Protein AF-X1HLI1-F1 (afdb_monomer_lite)

pLDDT: mean 72.27, std 18.42, range [35.25, 90.25]

Radius of gyration: 24.03 Å; chains: 1; bounding box: 73×47×56 Å

Sequence (189 aa):
PQAGKERAPAEPREEKTPDDITEDDVPDMNAVVRVCFHFWEMQPVEICGEFGYKTMRELNDSRTSPWEAWLTIKQLKQPPAPEEEPEPVELEQAEQEPEELWPEDQPESEPEPEPEPETEGFIDMDWLEKQLKVLQAKKLKAWSESNLLSYIKTTYKVEAKTVLEAVGKLDKGAANHFRKRVEETLQMI

Structure (mmCIF, N/CA/C/O backbone):
data_AF-X1HLI1-F1
#
_entry.id   AF-X1HLI1-F1
#
loop_
_atom_site.group_PDB
_atom_site.id
_atom_site.type_symbol
_atom_site.label_atom_id
_atom_site.label_alt_id
_atom_site.label_comp_id
_atom_site.label_asym_id
_atom_site.label_entity_id
_atom_site.label_seq_id
_atom_site.pdbx_PDB_ins_code
_atom_site.Cartn_x
_atom_site.Cartn_y
_atom_site.Cartn_z
_atom_site.occupancy
_atom_site.B_iso_or_equiv
_atom_site.auth_seq_id
_atom_site.auth_comp_id
_atom_site.auth_asym_id
_atom_site.auth_atom_id
_atom_site.pdbx_PDB_model_num
ATOM 1 N N . PRO A 1 1 ? 51.788 4.651 15.926 1.00 36.88 1 PRO A N 1
ATOM 2 C CA . PRO A 1 1 ? 51.494 4.198 14.547 1.00 36.88 1 PRO A CA 1
ATOM 3 C C . PRO A 1 1 ? 50.815 2.819 14.576 1.00 36.88 1 PRO A C 1
ATOM 5 O O . PRO A 1 1 ? 51.488 1.798 14.668 1.00 36.88 1 PRO A O 1
ATOM 8 N N . GLN A 1 2 ? 49.481 2.800 14.632 1.00 38.47 2 GLN A N 1
ATOM 9 C CA . GLN A 1 2 ? 48.714 1.554 14.600 1.00 38.47 2 GLN A CA 1
ATOM 10 C C . GLN A 1 2 ? 48.590 1.073 13.156 1.00 38.47 2 GLN A C 1
ATOM 12 O O . GLN A 1 2 ? 48.207 1.833 12.270 1.00 38.47 2 GLN A O 1
ATOM 17 N N . ALA A 1 3 ? 48.982 -0.184 12.960 1.00 40.53 3 ALA A N 1
ATOM 18 C CA . ALA A 1 3 ? 48.957 -0.905 11.704 1.00 40.53 3 ALA A CA 1
ATOM 19 C C . ALA A 1 3 ? 47.557 -0.869 11.078 1.00 40.53 3 ALA A C 1
ATOM 21 O O . ALA A 1 3 ? 46.566 -1.224 11.722 1.00 40.53 3 ALA A O 1
ATOM 22 N N . GLY A 1 4 ? 47.507 -0.432 9.820 1.00 41.31 4 GLY A N 1
ATOM 23 C CA . GLY A 1 4 ? 46.328 -0.522 8.977 1.00 41.31 4 GLY A CA 1
ATOM 24 C C . GLY A 1 4 ? 45.903 -1.978 8.857 1.00 41.31 4 GLY A C 1
ATOM 25 O O . GLY A 1 4 ? 46.635 -2.807 8.323 1.00 41.31 4 GLY A O 1
ATOM 26 N N . LYS A 1 5 ? 44.715 -2.287 9.380 1.00 42.50 5 LYS A N 1
ATOM 27 C CA . LYS A 1 5 ? 43.975 -3.483 8.993 1.00 42.50 5 LYS A CA 1
ATOM 28 C C . LYS A 1 5 ? 43.522 -3.273 7.554 1.00 42.50 5 LYS A C 1
ATOM 30 O O . LYS A 1 5 ? 42.480 -2.672 7.307 1.00 42.50 5 LYS A O 1
ATOM 35 N N . GLU A 1 6 ? 44.356 -3.736 6.637 1.00 41.81 6 GLU A N 1
ATOM 36 C CA . GLU A 1 6 ? 43.985 -4.064 5.269 1.00 41.81 6 GLU A CA 1
ATOM 37 C C . GLU A 1 6 ? 42.774 -5.008 5.353 1.00 41.81 6 GLU A C 1
ATOM 39 O O . GLU A 1 6 ? 42.869 -6.140 5.833 1.00 41.81 6 GLU A O 1
ATOM 44 N N . ARG A 1 7 ? 41.584 -4.480 5.047 1.00 38.53 7 ARG A N 1
ATOM 45 C CA . ARG A 1 7 ? 40.380 -5.295 4.891 1.00 38.53 7 ARG A CA 1
ATOM 46 C C . ARG A 1 7 ? 40.590 -6.105 3.620 1.00 38.53 7 ARG A C 1
ATOM 48 O O . ARG A 1 7 ? 40.725 -5.518 2.551 1.00 38.53 7 ARG A O 1
ATOM 55 N N . ALA A 1 8 ? 40.626 -7.427 3.762 1.00 40.62 8 ALA A N 1
ATOM 56 C CA . ALA A 1 8 ? 40.533 -8.336 2.632 1.00 40.62 8 ALA A CA 1
ATOM 57 C C . ALA A 1 8 ? 39.335 -7.933 1.744 1.00 40.62 8 ALA A C 1
ATOM 59 O O . ALA A 1 8 ? 38.311 -7.496 2.291 1.00 40.62 8 ALA A O 1
ATOM 60 N N . PRO A 1 9 ? 39.453 -8.035 0.409 1.00 41.12 9 PRO A N 1
ATOM 61 C CA . PRO A 1 9 ? 38.316 -7.846 -0.480 1.00 41.12 9 PRO A CA 1
ATOM 62 C C . PRO A 1 9 ? 37.215 -8.813 -0.044 1.00 41.12 9 PRO A C 1
ATOM 64 O O . PRO A 1 9 ? 37.478 -9.997 0.162 1.00 41.12 9 PRO A O 1
ATOM 67 N N . ALA A 1 10 ? 36.015 -8.280 0.186 1.00 47.28 10 ALA A N 1
ATOM 68 C CA . ALA A 1 10 ? 34.851 -9.099 0.476 1.00 47.28 10 ALA A CA 1
ATOM 69 C C . ALA A 1 10 ? 34.715 -10.124 -0.657 1.00 47.28 10 ALA A C 1
ATOM 71 O O . ALA A 1 10 ? 34.680 -9.737 -1.825 1.00 47.28 10 ALA A O 1
ATOM 72 N N . GLU A 1 11 ? 34.713 -11.412 -0.307 1.00 45.56 11 GLU A N 1
ATOM 73 C CA . GLU A 1 11 ? 34.354 -12.491 -1.228 1.00 45.56 11 GLU A CA 1
ATOM 74 C C . GLU A 1 11 ? 33.048 -12.118 -1.949 1.00 45.56 11 GLU A C 1
ATOM 76 O O . GLU A 1 11 ? 32.227 -11.413 -1.346 1.00 45.56 11 GLU A O 1
ATOM 81 N N . PRO A 1 12 ? 32.849 -12.536 -3.217 1.00 41.28 12 PRO A N 1
ATOM 82 C CA . PRO A 1 12 ? 31.588 -12.333 -3.912 1.00 41.28 12 PRO A CA 1
ATOM 83 C C . PRO A 1 12 ? 30.536 -13.088 -3.111 1.00 41.28 12 PRO A C 1
ATOM 85 O O . PRO A 1 12 ? 30.412 -14.307 -3.188 1.00 41.28 12 PRO A O 1
ATOM 88 N N . ARG A 1 13 ? 29.873 -12.358 -2.218 1.00 48.91 13 ARG A N 1
ATOM 89 C CA . ARG A 1 13 ? 28.787 -12.867 -1.409 1.00 48.91 13 ARG A CA 1
ATOM 90 C C . ARG A 1 13 ? 27.748 -13.240 -2.445 1.00 48.91 13 ARG A C 1
ATOM 92 O O . ARG A 1 13 ? 27.272 -12.331 -3.120 1.00 48.91 13 ARG A O 1
ATOM 99 N N . GLU A 1 14 ? 27.508 -14.540 -2.624 1.00 51.91 14 GLU A N 1
ATOM 100 C CA . GLU A 1 14 ? 26.389 -15.033 -3.424 1.00 51.91 14 GLU A CA 1
ATOM 101 C C . GLU A 1 14 ? 25.221 -14.101 -3.130 1.00 51.91 14 GLU A C 1
ATOM 103 O O . GLU A 1 14 ? 24.887 -13.892 -1.954 1.00 51.91 14 GLU A O 1
ATOM 108 N N . GLU A 1 15 ? 24.728 -13.424 -4.165 1.00 57.38 15 GLU A N 1
ATOM 109 C CA . GLU A 1 15 ? 23.566 -12.556 -4.071 1.00 57.38 15 GLU A CA 1
ATOM 110 C C . GLU A 1 15 ? 22.395 -13.473 -3.718 1.00 57.38 15 GLU A C 1
ATOM 112 O O . GLU A 1 15 ? 21.666 -13.922 -4.595 1.00 57.38 15 GLU A O 1
ATOM 117 N N . LYS A 1 16 ? 22.279 -13.839 -2.428 1.00 65.56 16 LYS A N 1
ATOM 118 C CA . LYS A 1 16 ? 21.141 -14.583 -1.892 1.00 65.56 16 LYS A CA 1
ATOM 119 C C . LYS A 1 16 ? 19.953 -13.774 -2.333 1.00 65.56 16 LYS A C 1
ATOM 121 O O . LYS A 1 16 ? 19.905 -12.602 -1.991 1.00 65.56 16 LYS A O 1
ATOM 126 N N . THR A 1 17 ? 19.052 -14.358 -3.097 1.00 78.31 17 THR A N 1
ATOM 127 C CA . THR A 1 17 ? 17.805 -13.708 -3.473 1.00 78.31 17 THR A CA 1
ATOM 128 C C . THR A 1 17 ? 16.839 -13.773 -2.283 1.00 78.31 17 THR A C 1
ATOM 130 O O . THR A 1 17 ? 17.055 -14.555 -1.348 1.00 78.31 17 THR A O 1
ATOM 133 N N . PRO A 1 18 ? 15.748 -12.986 -2.268 1.00 80.69 18 PRO A N 1
ATOM 134 C CA . PRO A 1 18 ? 14.698 -13.156 -1.262 1.00 80.69 18 PRO A CA 1
ATOM 135 C C . PRO A 1 18 ? 14.097 -14.577 -1.264 1.00 80.69 18 PRO A C 1
ATOM 137 O O . PRO A 1 18 ? 13.484 -15.009 -0.287 1.00 80.69 18 PRO A O 1
ATOM 140 N N . ASP A 1 19 ? 14.255 -15.325 -2.356 1.00 82.38 19 ASP A N 1
ATOM 141 C CA . ASP A 1 19 ? 13.831 -16.716 -2.474 1.00 82.38 19 ASP A CA 1
ATOM 142 C C . ASP A 1 19 ? 14.758 -17.710 -1.756 1.00 82.38 19 ASP A C 1
ATOM 144 O O . ASP A 1 19 ? 14.277 -18.741 -1.293 1.00 82.38 19 ASP A O 1
ATOM 148 N N . ASP A 1 20 ? 16.028 -17.356 -1.539 1.00 84.88 20 ASP A N 1
ATOM 149 C CA . ASP A 1 20 ? 17.024 -18.187 -0.840 1.00 84.88 20 ASP A CA 1
ATOM 150 C C . ASP A 1 20 ? 16.971 -18.073 0.694 1.00 84.88 20 ASP A C 1
ATOM 152 O O . ASP A 1 20 ? 17.757 -18.704 1.408 1.00 84.88 20 ASP A O 1
ATOM 156 N N . ILE A 1 21 ? 16.092 -17.224 1.229 1.00 87.88 21 ILE A N 1
ATOM 157 C CA . ILE A 1 21 ? 15.924 -17.051 2.674 1.00 87.88 21 ILE A CA 1
ATOM 158 C C . ILE A 1 21 ? 15.041 -18.166 3.214 1.00 87.88 21 ILE A C 1
ATOM 160 O O . ILE A 1 21 ? 13.919 -18.361 2.751 1.00 87.88 21 ILE A O 1
ATOM 164 N N . THR A 1 22 ? 15.537 -18.864 4.232 1.00 88.38 22 THR A N 1
ATOM 165 C CA . THR A 1 22 ? 14.833 -19.960 4.907 1.00 88.38 22 THR A CA 1
ATOM 166 C C . THR A 1 22 ? 14.414 -19.571 6.326 1.00 88.38 22 THR A C 1
ATOM 168 O O . THR A 1 22 ? 14.838 -18.540 6.847 1.00 88.38 22 THR A O 1
ATOM 171 N N . GLU A 1 23 ? 13.589 -20.396 6.980 1.00 88.00 23 GLU A N 1
ATOM 172 C CA . GLU A 1 23 ? 13.144 -20.154 8.364 1.00 88.00 23 GLU A CA 1
ATOM 173 C C . GLU A 1 23 ? 14.324 -20.010 9.345 1.00 88.00 23 GLU A C 1
ATOM 175 O O . GLU A 1 23 ? 14.264 -19.199 10.268 1.00 88.00 23 GLU A O 1
ATOM 180 N N . ASP A 1 24 ? 15.431 -20.720 9.099 1.00 89.00 24 ASP A N 1
ATOM 181 C CA . ASP A 1 24 ? 16.644 -20.658 9.927 1.00 89.00 24 ASP A CA 1
ATOM 182 C C . ASP A 1 24 ? 17.383 -19.311 9.805 1.00 89.00 24 ASP A C 1
ATOM 184 O O . ASP A 1 24 ? 17.966 -18.826 10.774 1.00 89.00 24 ASP A O 1
ATOM 188 N N . ASP A 1 25 ? 17.296 -18.648 8.644 1.00 85.88 25 ASP A N 1
ATOM 189 C CA . ASP A 1 25 ? 17.856 -17.306 8.430 1.00 85.88 25 ASP A CA 1
ATOM 190 C C . ASP A 1 25 ? 17.065 -16.215 9.181 1.00 85.88 25 ASP A C 1
ATOM 192 O O . ASP A 1 25 ? 17.565 -15.099 9.374 1.00 85.88 25 ASP A O 1
ATOM 196 N N . VAL A 1 26 ? 15.835 -16.522 9.615 1.00 89.25 26 VAL A N 1
ATOM 197 C CA . VAL A 1 26 ? 14.898 -15.582 10.245 1.00 89.25 26 VAL A CA 1
ATOM 198 C C . VAL A 1 26 ? 14.472 -16.062 11.647 1.00 89.25 26 VAL A C 1
ATOM 200 O O . VAL A 1 26 ? 13.286 -16.264 11.911 1.00 89.25 26 VAL A O 1
ATOM 203 N N . PRO A 1 27 ? 15.411 -16.209 12.602 1.00 88.69 27 PRO A N 1
ATOM 204 C CA . PRO A 1 27 ? 15.108 -16.751 13.930 1.00 88.69 27 PRO A CA 1
ATOM 205 C C . PRO A 1 27 ? 14.308 -15.789 14.824 1.00 88.69 27 PRO A C 1
ATOM 207 O O . PRO A 1 27 ? 13.678 -16.212 15.794 1.00 88.69 27 PRO A O 1
ATOM 210 N N . ASP A 1 28 ? 14.350 -14.483 14.545 1.00 89.56 28 ASP A N 1
ATOM 211 C CA . ASP A 1 28 ? 13.691 -13.450 15.342 1.00 89.56 28 ASP A CA 1
ATOM 212 C C . ASP A 1 28 ? 13.311 -12.219 14.504 1.00 89.56 28 ASP A C 1
ATOM 214 O O . ASP A 1 28 ? 13.773 -12.030 13.379 1.00 89.56 28 ASP A O 1
ATOM 218 N N . MET A 1 29 ? 12.471 -11.341 15.054 1.00 86.38 29 MET A N 1
ATOM 219 C CA . MET A 1 29 ? 11.967 -10.177 14.318 1.00 86.38 29 MET A CA 1
ATOM 220 C C . MET A 1 29 ? 13.073 -9.176 13.935 1.00 86.38 29 MET A C 1
ATOM 222 O O . MET A 1 29 ? 12.927 -8.440 12.963 1.00 86.38 29 MET A O 1
ATOM 226 N N . ASN A 1 30 ? 14.215 -9.143 14.636 1.00 89.06 30 ASN A N 1
ATOM 227 C CA . ASN A 1 30 ? 15.349 -8.328 14.188 1.00 89.06 30 ASN A CA 1
ATOM 228 C C . ASN A 1 30 ? 16.030 -8.938 12.960 1.00 89.06 30 ASN A C 1
ATOM 230 O O . ASN A 1 30 ? 16.583 -8.190 12.152 1.00 89.06 30 ASN A O 1
ATOM 234 N N . ALA A 1 31 ? 16.004 -10.266 12.811 1.00 89.88 31 ALA A N 1
ATOM 235 C CA . ALA A 1 31 ? 16.474 -10.925 11.601 1.00 89.88 31 ALA A CA 1
ATOM 236 C C . ALA A 1 31 ? 15.593 -10.535 10.409 1.00 89.88 31 ALA A C 1
ATOM 238 O O . ALA A 1 31 ? 16.138 -10.104 9.398 1.00 89.88 31 ALA A O 1
ATOM 239 N N . VAL A 1 32 ? 14.261 -10.517 10.573 1.00 89.00 32 VAL A N 1
ATOM 240 C CA . VAL A 1 32 ? 13.322 -10.002 9.552 1.00 89.00 32 VAL A CA 1
ATOM 241 C C . VAL A 1 32 ? 13.731 -8.604 9.104 1.00 89.00 32 VAL A C 1
ATOM 243 O O . VAL A 1 32 ? 13.912 -8.368 7.915 1.00 89.00 32 VAL A O 1
ATOM 246 N N . VAL A 1 33 ? 13.954 -7.686 10.049 1.00 88.69 33 VAL A N 1
ATOM 247 C CA . VAL A 1 33 ? 14.358 -6.308 9.734 1.00 88.69 33 VAL A CA 1
ATOM 248 C C . VAL A 1 33 ? 15.671 -6.259 8.955 1.00 88.69 33 VAL A C 1
ATOM 250 O O . VAL A 1 33 ? 15.772 -5.516 7.984 1.00 88.69 33 VAL A O 1
ATOM 253 N N . ARG A 1 34 ? 16.679 -7.045 9.349 1.00 86.81 34 ARG A N 1
ATOM 254 C CA . ARG A 1 34 ? 17.978 -7.071 8.656 1.00 86.81 34 ARG A CA 1
ATOM 255 C C . ARG A 1 34 ? 17.862 -7.610 7.239 1.00 86.81 34 ARG A C 1
ATOM 257 O O . ARG A 1 34 ? 18.476 -7.048 6.340 1.00 86.81 34 ARG A O 1
ATOM 264 N N . VAL A 1 35 ? 17.100 -8.683 7.059 1.00 88.62 35 VAL A N 1
ATOM 265 C CA . VAL A 1 35 ? 16.893 -9.314 5.757 1.00 88.62 35 VAL A CA 1
ATOM 266 C C . VAL A 1 35 ? 16.079 -8.377 4.855 1.00 88.62 35 VAL A C 1
ATOM 268 O O . VAL A 1 35 ? 16.496 -8.091 3.739 1.00 88.62 35 VAL A O 1
ATOM 271 N N . CYS A 1 36 ? 15.004 -7.772 5.362 1.00 88.25 36 CYS A N 1
ATOM 272 C CA . CYS A 1 36 ? 14.204 -6.797 4.612 1.00 88.25 36 CYS A CA 1
ATOM 273 C C . CYS A 1 36 ? 14.991 -5.531 4.249 1.00 88.25 36 CYS A C 1
ATOM 275 O O . CYS A 1 36 ? 14.842 -5.012 3.146 1.00 88.25 36 CYS A O 1
ATOM 277 N N . PHE A 1 37 ? 15.851 -5.042 5.147 1.00 87.19 37 PHE A N 1
ATOM 278 C CA . PHE A 1 37 ? 16.758 -3.936 4.842 1.00 87.19 37 PHE A CA 1
ATOM 279 C C . PHE A 1 37 ? 17.789 -4.332 3.780 1.00 87.19 37 PHE A C 1
ATOM 281 O O . PHE A 1 37 ? 18.132 -3.527 2.926 1.00 87.19 37 PHE A O 1
ATOM 288 N N . HIS A 1 38 ? 18.280 -5.572 3.809 1.00 85.38 38 HIS A N 1
ATOM 289 C CA . HIS A 1 38 ? 19.247 -6.040 2.823 1.00 85.38 38 HIS A CA 1
ATOM 290 C C . HIS A 1 38 ? 18.662 -6.104 1.407 1.00 85.38 38 HIS A C 1
ATOM 292 O O . HIS A 1 38 ? 19.361 -5.751 0.465 1.00 85.38 38 HIS A O 1
ATOM 298 N N . PHE A 1 39 ? 17.400 -6.520 1.275 1.00 84.81 39 PHE A N 1
ATOM 299 C CA . PHE A 1 39 ? 16.747 -6.708 -0.023 1.00 84.81 39 PHE A CA 1
ATOM 300 C C . PHE A 1 39 ? 16.020 -5.487 -0.563 1.00 84.81 39 PHE A C 1
ATOM 302 O O . PHE A 1 39 ? 16.039 -5.236 -1.763 1.00 84.81 39 PHE A O 1
ATOM 309 N N . TRP A 1 40 ? 15.350 -4.750 0.315 1.00 85.56 40 TRP A N 1
ATOM 310 C CA . TRP A 1 40 ? 14.433 -3.682 -0.077 1.00 85.56 40 TRP A CA 1
ATOM 311 C C . TRP A 1 40 ? 14.737 -2.362 0.633 1.00 85.56 40 TRP A C 1
ATOM 313 O O . TRP A 1 40 ? 13.917 -1.450 0.584 1.00 85.56 40 TRP A O 1
ATOM 323 N N . GLU A 1 41 ? 15.871 -2.272 1.342 1.00 86.06 41 GLU A N 1
ATOM 324 C CA . GLU A 1 41 ? 16.308 -1.095 2.114 1.00 86.06 41 GLU A CA 1
ATOM 325 C C . GLU A 1 41 ? 15.269 -0.580 3.129 1.00 86.06 41 GLU A C 1
ATOM 327 O O . GLU A 1 41 ? 15.355 0.544 3.631 1.00 86.06 41 GLU A O 1
ATOM 332 N N . MET A 1 42 ? 14.313 -1.441 3.500 1.00 85.81 42 MET A N 1
ATOM 333 C CA . MET A 1 42 ? 13.197 -1.087 4.369 1.00 85.81 42 MET A CA 1
ATOM 334 C C . MET A 1 42 ? 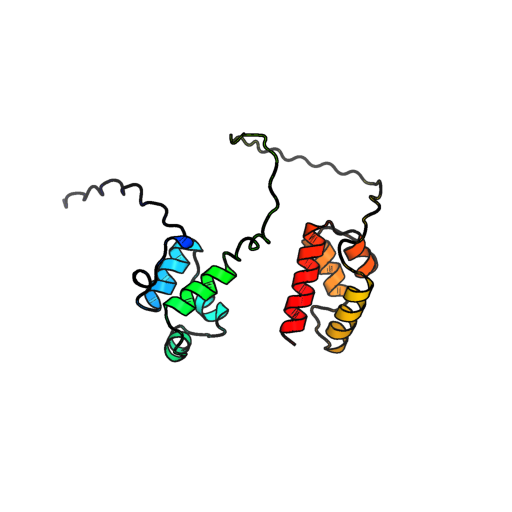13.661 -0.740 5.779 1.00 85.81 42 MET A C 1
ATOM 336 O O . MET A 1 42 ? 14.368 -1.503 6.445 1.00 85.81 42 MET A O 1
ATOM 340 N N . GLN A 1 43 ? 13.181 0.394 6.277 1.00 86.25 43 GLN A N 1
ATOM 341 C CA . GLN A 1 43 ? 13.362 0.786 7.663 1.00 86.25 43 GLN A CA 1
ATOM 342 C C . GLN A 1 43 ? 12.410 -0.002 8.583 1.00 86.25 43 GLN A C 1
ATOM 344 O O . GLN A 1 43 ? 11.298 -0.358 8.187 1.00 86.25 43 GLN A O 1
ATOM 349 N N . PRO A 1 44 ? 12.770 -0.210 9.865 1.00 84.31 44 PRO A N 1
ATOM 350 C CA . PRO A 1 44 ? 11.922 -0.928 10.823 1.00 84.31 44 PRO A CA 1
ATOM 351 C C . PRO A 1 44 ? 10.509 -0.341 10.955 1.00 84.31 44 PRO A C 1
ATOM 353 O O . PRO A 1 44 ? 9.552 -1.066 11.211 1.00 84.31 44 PRO A O 1
ATOM 356 N N . VAL A 1 45 ? 10.376 0.980 10.787 1.00 84.00 45 VAL A N 1
ATOM 357 C CA . VAL A 1 45 ? 9.084 1.679 10.842 1.00 84.00 45 VAL A CA 1
ATOM 358 C C . VAL A 1 45 ? 8.188 1.329 9.657 1.00 84.00 45 VAL A C 1
ATOM 360 O O . VAL A 1 45 ? 6.981 1.212 9.832 1.00 84.00 45 VAL A O 1
ATOM 363 N N . GLU A 1 46 ? 8.772 1.123 8.478 1.00 84.88 46 GLU A N 1
ATOM 364 C CA . GLU A 1 46 ? 8.041 0.718 7.279 1.00 84.88 46 GLU A CA 1
ATOM 365 C C . GLU A 1 46 ? 7.557 -0.715 7.442 1.00 84.88 46 GLU A C 1
ATOM 367 O O . GLU A 1 46 ? 6.377 -0.973 7.252 1.00 84.88 46 GLU A O 1
ATOM 372 N N . ILE A 1 47 ? 8.428 -1.605 7.929 1.00 85.06 47 ILE A N 1
ATOM 373 C CA . ILE A 1 47 ? 8.065 -2.991 8.243 1.00 85.06 47 ILE A CA 1
ATOM 374 C C . ILE A 1 47 ? 6.895 -3.023 9.224 1.00 85.06 47 ILE A C 1
ATOM 376 O O . ILE A 1 47 ? 5.898 -3.670 8.949 1.00 85.06 47 ILE A O 1
ATOM 380 N N . CYS A 1 48 ? 6.961 -2.277 10.331 1.00 85.31 48 CYS A N 1
ATOM 381 C CA . CYS A 1 48 ? 5.837 -2.190 11.268 1.00 85.31 48 CYS A CA 1
ATOM 382 C C . CYS A 1 48 ? 4.563 -1.653 10.596 1.00 85.31 48 CYS A C 1
ATOM 384 O O . CYS A 1 48 ? 3.474 -2.164 10.859 1.00 85.31 48 CYS A O 1
ATOM 386 N N . GLY A 1 49 ? 4.712 -0.649 9.728 1.00 84.69 49 GLY A N 1
ATOM 387 C CA . GLY A 1 49 ? 3.624 -0.028 8.981 1.00 84.69 49 GLY A CA 1
ATOM 388 C C . GLY A 1 49 ? 2.887 -0.997 8.058 1.00 84.69 49 GLY A C 1
ATOM 389 O O . GLY A 1 49 ? 1.659 -0.942 8.021 1.00 84.69 49 GLY A O 1
ATOM 390 N N . GLU A 1 50 ? 3.597 -1.919 7.400 1.00 85.44 50 GLU A N 1
ATOM 391 C CA . GLU A 1 50 ? 2.989 -2.963 6.554 1.00 85.44 50 GLU A CA 1
ATOM 392 C C . GLU A 1 50 ? 2.033 -3.869 7.354 1.00 85.44 50 GLU A C 1
ATOM 394 O O . GLU A 1 50 ? 1.000 -4.296 6.846 1.00 85.44 50 GLU A O 1
ATOM 399 N N . PHE A 1 51 ? 2.316 -4.103 8.640 1.00 82.88 51 PHE A N 1
ATOM 400 C CA . PHE A 1 51 ? 1.447 -4.874 9.541 1.00 82.88 51 PHE A CA 1
ATOM 401 C C . PHE A 1 51 ? 0.448 -4.007 10.329 1.00 82.88 51 PHE A C 1
ATOM 403 O O . PHE A 1 51 ? -0.263 -4.506 11.201 1.00 82.88 51 PHE A O 1
ATOM 410 N N . GLY A 1 52 ? 0.390 -2.698 10.065 1.00 84.56 52 GLY A N 1
ATOM 411 C CA . GLY A 1 52 ? -0.486 -1.765 10.778 1.00 84.56 52 GLY A CA 1
ATOM 412 C C . GLY A 1 52 ? -0.038 -1.430 12.208 1.00 84.56 52 GLY A C 1
ATOM 413 O O . GLY A 1 52 ? -0.812 -0.850 12.975 1.00 84.56 52 GLY A O 1
ATOM 414 N N . TYR A 1 53 ? 1.202 -1.756 12.575 1.00 86.81 53 TYR A N 1
ATOM 415 C CA . TYR A 1 53 ? 1.784 -1.446 13.879 1.00 86.81 53 TYR A CA 1
ATOM 416 C C . TYR A 1 53 ? 2.618 -0.165 13.828 1.00 86.81 53 TYR A C 1
ATOM 418 O O . TYR A 1 53 ? 3.250 0.161 12.825 1.00 86.81 53 TYR A O 1
ATOM 426 N N . LYS A 1 54 ? 2.656 0.582 14.936 1.00 82.12 54 LYS A N 1
ATOM 427 C CA . LYS A 1 54 ? 3.458 1.816 15.021 1.00 82.12 54 LYS A CA 1
ATOM 428 C C . LYS A 1 54 ? 4.869 1.552 15.520 1.00 82.12 54 LYS A C 1
ATOM 430 O O . LYS A 1 54 ? 5.757 2.379 15.323 1.00 82.12 54 LYS A O 1
ATOM 435 N N . THR A 1 55 ? 5.069 0.436 16.212 1.00 85.00 55 THR A N 1
ATOM 436 C CA . THR A 1 55 ? 6.334 0.108 16.861 1.00 85.00 55 THR A CA 1
ATOM 437 C C . THR A 1 55 ? 6.677 -1.371 16.720 1.00 85.00 55 THR A C 1
ATOM 439 O O . THR A 1 55 ? 5.803 -2.234 16.757 1.00 85.00 55 THR A O 1
ATOM 442 N N . MET A 1 56 ? 7.979 -1.676 16.680 1.00 79.50 56 MET A N 1
ATOM 443 C CA . MET A 1 56 ? 8.493 -3.057 16.703 1.00 79.50 56 MET A CA 1
ATOM 444 C C . MET A 1 56 ? 8.032 -3.839 17.936 1.00 79.50 56 MET A C 1
ATOM 446 O O . MET A 1 56 ? 7.973 -5.064 17.917 1.00 79.50 56 MET A O 1
ATOM 450 N N . ARG A 1 57 ? 7.704 -3.136 19.026 1.00 83.81 57 ARG A N 1
ATOM 451 C CA . ARG A 1 57 ? 7.165 -3.750 20.237 1.00 83.81 57 ARG A CA 1
ATOM 452 C C . ARG A 1 57 ? 5.775 -4.332 19.997 1.00 83.81 57 ARG A C 1
ATOM 454 O O . ARG A 1 57 ? 5.548 -5.471 20.371 1.00 83.81 57 ARG A O 1
ATOM 461 N N . GLU A 1 58 ? 4.887 -3.583 19.349 1.00 82.94 58 GLU A N 1
ATOM 462 C CA . GLU A 1 58 ? 3.543 -4.063 19.002 1.00 82.94 58 GLU A CA 1
ATOM 463 C C . GLU A 1 58 ? 3.606 -5.240 18.024 1.00 82.94 58 GLU A C 1
ATOM 465 O O . GLU A 1 58 ? 2.886 -6.218 18.203 1.00 82.94 58 GLU A O 1
ATOM 470 N N . LEU A 1 59 ? 4.526 -5.186 17.053 1.00 81.12 59 LEU A N 1
ATOM 471 C CA . LEU A 1 59 ? 4.778 -6.303 16.143 1.00 81.12 59 LEU A CA 1
ATOM 472 C C . LEU A 1 59 ? 5.278 -7.546 16.902 1.00 81.12 59 LEU A C 1
ATOM 474 O O . LEU A 1 59 ? 4.771 -8.638 16.676 1.00 81.12 59 LEU A O 1
ATOM 478 N N . ASN A 1 60 ? 6.194 -7.397 17.860 1.00 81.94 60 ASN A N 1
ATOM 479 C CA . ASN A 1 60 ? 6.645 -8.513 18.701 1.00 81.94 60 ASN A CA 1
ATOM 480 C C . ASN A 1 60 ? 5.545 -9.049 19.639 1.00 81.94 60 ASN A C 1
ATOM 482 O O . ASN A 1 60 ? 5.474 -10.252 19.880 1.00 81.94 60 ASN A O 1
ATOM 486 N N . ASP A 1 61 ? 4.673 -8.180 20.155 1.00 84.56 61 ASP A N 1
ATOM 487 C CA . ASP A 1 61 ? 3.554 -8.559 21.029 1.00 84.56 61 ASP A CA 1
ATOM 488 C C . ASP A 1 61 ? 2.389 -9.211 20.249 1.00 84.56 61 ASP A C 1
ATOM 490 O O . ASP A 1 61 ? 1.562 -9.909 20.840 1.00 84.56 61 ASP A O 1
ATOM 494 N N . SER A 1 62 ? 2.337 -9.040 18.920 1.00 79.81 62 SER A N 1
ATOM 495 C CA . SER A 1 62 ? 1.280 -9.566 18.038 1.00 79.81 62 SER A CA 1
ATOM 496 C C . SER A 1 62 ? 1.239 -11.094 17.916 1.00 79.81 62 SER A C 1
ATOM 498 O O . SER A 1 62 ? 0.289 -11.636 17.357 1.00 79.81 62 SER A O 1
ATOM 500 N N . ARG A 1 63 ? 2.251 -11.797 18.445 1.00 80.12 63 ARG A N 1
ATOM 501 C CA . ARG A 1 63 ? 2.487 -13.241 18.249 1.00 80.12 63 ARG A CA 1
ATOM 502 C C . ARG A 1 63 ? 2.704 -13.665 16.792 1.00 80.12 63 ARG A C 1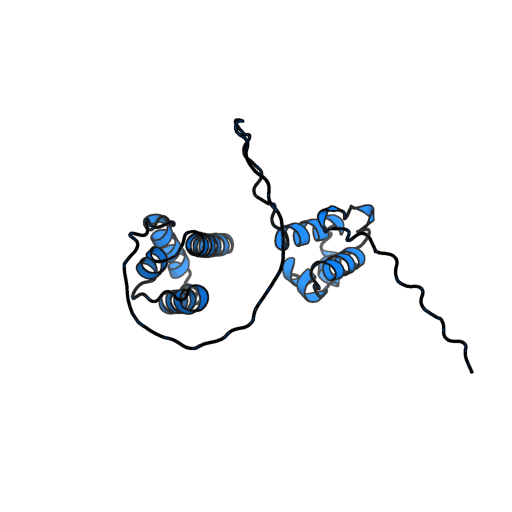
ATOM 504 O O . ARG A 1 63 ? 2.735 -14.865 16.537 1.00 80.12 63 ARG A O 1
ATOM 511 N N . THR A 1 64 ? 2.885 -12.723 15.869 1.00 84.88 64 THR A N 1
ATOM 512 C CA . THR A 1 64 ? 3.307 -13.030 14.498 1.00 84.88 64 THR A CA 1
ATOM 513 C C . THR A 1 64 ? 4.683 -13.677 14.551 1.00 84.88 64 THR A C 1
ATOM 515 O O . THR A 1 64 ? 5.602 -13.121 15.166 1.00 84.88 64 THR A O 1
ATOM 518 N N . SER A 1 65 ? 4.835 -14.860 13.952 1.00 89.31 65 SER A N 1
ATOM 519 C CA . SER A 1 65 ? 6.152 -15.483 13.905 1.00 89.31 65 SER A CA 1
ATOM 520 C C . SER A 1 65 ? 7.087 -14.673 12.992 1.00 89.31 65 SER A C 1
ATOM 522 O O . SER A 1 65 ? 6.635 -14.065 12.018 1.00 89.31 65 SER A O 1
ATOM 524 N N . PRO A 1 66 ? 8.399 -14.635 13.280 1.00 88.38 66 PRO A N 1
ATOM 525 C CA . PRO A 1 66 ? 9.366 -13.949 12.424 1.00 88.38 66 PRO A CA 1
ATOM 526 C C . PRO A 1 66 ? 9.307 -14.427 10.966 1.00 88.38 66 PRO A C 1
ATOM 528 O O . PRO A 1 66 ? 9.367 -13.620 10.042 1.00 88.38 66 PRO A O 1
ATOM 531 N N . TRP A 1 67 ? 9.115 -15.731 10.764 1.00 90.25 67 TRP A N 1
ATOM 532 C CA . TRP A 1 67 ? 8.987 -16.326 9.440 1.00 90.25 67 TRP A CA 1
ATOM 533 C C . TRP A 1 67 ? 7.716 -15.884 8.704 1.00 90.25 67 TRP A C 1
ATOM 535 O O . TRP A 1 67 ? 7.785 -15.491 7.542 1.00 90.25 67 TRP A O 1
ATOM 545 N N . GLU A 1 68 ? 6.565 -15.842 9.380 1.00 88.25 68 GLU A N 1
ATOM 546 C CA . GLU A 1 68 ? 5.333 -15.300 8.787 1.00 88.25 68 GLU A CA 1
ATOM 547 C C . GLU A 1 68 ? 5.468 -13.815 8.432 1.00 88.25 68 GLU A C 1
ATOM 549 O O . GLU A 1 68 ? 4.987 -13.379 7.382 1.00 88.25 68 GLU A O 1
ATOM 554 N N . ALA A 1 69 ? 6.152 -13.036 9.276 1.00 88.06 69 ALA A N 1
ATOM 555 C CA . ALA A 1 69 ? 6.419 -11.632 8.990 1.00 88.06 69 ALA A CA 1
ATOM 556 C C . ALA A 1 69 ? 7.295 -11.478 7.736 1.00 88.06 69 ALA A C 1
ATOM 558 O O . ALA A 1 69 ? 6.987 -10.675 6.856 1.00 88.06 69 ALA A O 1
ATOM 559 N N . TRP A 1 70 ? 8.344 -12.292 7.607 1.00 88.75 70 TRP A N 1
ATOM 560 C CA . TRP A 1 70 ? 9.169 -12.335 6.403 1.00 88.75 70 TRP A CA 1
ATOM 561 C C . TRP A 1 70 ? 8.357 -12.679 5.146 1.00 88.75 70 TRP A C 1
ATOM 563 O O . TRP A 1 70 ? 8.410 -11.931 4.172 1.00 88.75 70 TRP A O 1
ATOM 573 N N . LEU A 1 71 ? 7.564 -13.757 5.172 1.00 88.50 71 LEU A N 1
ATOM 574 C CA . LEU A 1 71 ? 6.755 -14.183 4.022 1.00 88.50 71 LEU A CA 1
ATOM 575 C C . LEU A 1 71 ? 5.747 -13.116 3.588 1.00 88.50 71 LEU A C 1
ATOM 577 O O . LEU A 1 71 ? 5.565 -12.889 2.394 1.00 88.50 71 LEU A O 1
ATOM 581 N N . THR A 1 72 ? 5.131 -12.429 4.551 1.00 88.12 72 THR A N 1
ATOM 582 C CA . THR A 1 72 ? 4.185 -11.344 4.268 1.00 88.12 72 THR A CA 1
ATOM 583 C C . THR A 1 72 ? 4.881 -10.188 3.548 1.00 88.12 72 THR A C 1
ATOM 585 O O . THR A 1 72 ? 4.400 -9.720 2.519 1.00 88.12 72 THR A O 1
ATOM 588 N N . ILE A 1 73 ? 6.049 -9.753 4.037 1.00 89.06 73 ILE A N 1
ATOM 589 C CA . ILE A 1 73 ? 6.821 -8.674 3.400 1.00 89.06 73 ILE A CA 1
ATOM 590 C C . ILE A 1 73 ? 7.302 -9.108 2.015 1.00 89.06 73 ILE A C 1
ATOM 592 O O . ILE A 1 73 ? 7.178 -8.345 1.057 1.00 89.06 73 ILE A O 1
ATOM 596 N N . LYS A 1 74 ? 7.792 -10.346 1.891 1.00 87.12 74 LYS A N 1
ATOM 597 C CA . LYS A 1 74 ? 8.205 -10.922 0.612 1.00 87.12 74 LYS A CA 1
ATOM 598 C C . LYS A 1 74 ? 7.058 -10.900 -0.394 1.00 87.12 74 LYS A C 1
ATOM 600 O O . LYS A 1 74 ? 7.257 -10.424 -1.500 1.00 87.12 74 LYS A O 1
ATOM 605 N N . GLN A 1 75 ? 5.850 -11.306 -0.011 1.00 84.75 75 GLN A N 1
ATOM 606 C CA . GLN A 1 75 ? 4.686 -11.281 -0.901 1.00 84.75 75 GLN A CA 1
ATOM 607 C C . GLN A 1 75 ? 4.275 -9.857 -1.313 1.00 84.75 75 GLN A C 1
ATOM 609 O O . GLN A 1 75 ? 3.825 -9.645 -2.439 1.00 84.75 75 GLN A O 1
ATOM 614 N N . LEU A 1 76 ? 4.440 -8.873 -0.424 1.00 82.94 76 LEU A N 1
ATOM 615 C CA . LEU A 1 76 ? 4.150 -7.467 -0.720 1.00 82.94 76 LEU A CA 1
ATOM 616 C C . LEU A 1 76 ? 5.172 -6.848 -1.682 1.00 82.94 76 LEU A C 1
ATOM 618 O O . LEU A 1 76 ? 4.803 -6.046 -2.540 1.00 82.94 76 LEU A O 1
ATOM 622 N N . LYS A 1 77 ? 6.457 -7.187 -1.529 1.00 81.75 77 LYS A N 1
ATOM 623 C CA . LYS A 1 77 ? 7.556 -6.600 -2.316 1.00 81.75 77 LYS A CA 1
ATOM 624 C C . LYS A 1 77 ? 7.890 -7.382 -3.581 1.00 81.75 77 LYS A C 1
ATOM 626 O O . LYS A 1 77 ? 8.371 -6.799 -4.547 1.00 81.75 77 LYS A O 1
ATOM 631 N N . GLN A 1 78 ? 7.602 -8.672 -3.581 1.00 71.31 78 GLN A N 1
ATOM 632 C CA . GLN A 1 78 ? 7.814 -9.601 -4.676 1.00 71.31 78 GLN A CA 1
ATOM 633 C C . GLN A 1 78 ? 6.541 -10.451 -4.809 1.00 71.31 78 GLN A C 1
ATOM 635 O O . GLN A 1 78 ? 6.503 -11.602 -4.365 1.00 71.31 78 GLN A O 1
ATOM 640 N N . PRO A 1 79 ? 5.450 -9.872 -5.353 1.00 57.34 79 PRO A N 1
ATOM 641 C CA . PRO A 1 79 ? 4.244 -10.640 -5.615 1.00 57.34 79 PRO A CA 1
ATOM 642 C C . PRO A 1 79 ? 4.610 -11.820 -6.523 1.00 57.34 79 PRO A C 1
ATOM 644 O O . PRO A 1 79 ? 5.395 -11.625 -7.457 1.00 57.34 79 PRO A O 1
ATOM 647 N N . PRO A 1 80 ? 4.088 -13.031 -6.255 1.00 48.59 80 PRO A N 1
ATOM 648 C CA . PRO A 1 80 ? 4.409 -14.193 -7.067 1.00 48.59 80 PRO A CA 1
ATOM 649 C C . PRO A 1 80 ? 4.112 -13.866 -8.530 1.00 48.59 80 PRO A C 1
ATOM 651 O O . PRO A 1 80 ? 3.042 -13.331 -8.848 1.00 48.59 80 PRO A O 1
ATOM 654 N N . ALA A 1 81 ? 5.074 -14.158 -9.411 1.00 48.94 81 ALA A N 1
ATOM 655 C CA . ALA A 1 81 ? 4.771 -14.279 -10.828 1.00 48.94 81 ALA A CA 1
ATOM 656 C C . ALA A 1 81 ? 3.566 -15.230 -10.932 1.00 48.94 81 ALA A C 1
ATOM 658 O O . ALA A 1 81 ? 3.560 -16.240 -10.222 1.00 48.94 81 ALA A O 1
ATOM 659 N N . PRO A 1 82 ? 2.512 -14.862 -11.681 1.00 41.84 82 PRO A N 1
ATOM 660 C CA . PRO A 1 82 ? 1.264 -15.612 -11.691 1.00 41.84 82 PRO A CA 1
ATOM 661 C C . PRO A 1 82 ? 1.570 -17.086 -11.949 1.00 41.84 82 PRO A C 1
ATOM 663 O O . PRO A 1 82 ? 2.194 -17.405 -12.958 1.00 41.84 82 PRO A O 1
ATOM 666 N N . GLU A 1 83 ? 1.182 -17.942 -10.997 1.00 42.72 83 GLU A N 1
ATOM 667 C CA . GLU A 1 83 ? 1.251 -19.393 -11.135 1.00 42.72 83 GLU A CA 1
ATOM 668 C C . GLU A 1 83 ? 0.646 -19.773 -12.486 1.00 42.72 83 GLU A C 1
ATOM 670 O O . GLU A 1 83 ? -0.513 -19.467 -12.777 1.00 42.72 83 GLU A O 1
ATOM 675 N N . GLU A 1 84 ? 1.480 -20.391 -13.316 1.00 42.66 84 GLU A N 1
ATOM 676 C CA . GLU A 1 84 ? 1.104 -21.006 -14.574 1.00 42.66 84 GLU A CA 1
ATOM 677 C C . GLU A 1 84 ? -0.068 -21.971 -14.334 1.00 42.66 84 GLU A C 1
ATOM 679 O O . GLU A 1 84 ? 0.055 -22.981 -13.637 1.00 42.66 84 GLU A O 1
ATOM 684 N N . GLU A 1 85 ? -1.227 -21.665 -14.920 1.00 38.06 85 GLU A N 1
ATOM 685 C CA . GLU A 1 85 ? -2.208 -22.699 -15.246 1.00 38.06 85 GLU A CA 1
ATOM 686 C C . GLU A 1 85 ? -1.522 -23.736 -16.163 1.00 38.06 85 GLU A C 1
ATOM 688 O O . GLU A 1 85 ? -0.724 -23.352 -17.021 1.00 38.06 85 GLU A O 1
ATOM 693 N N . PRO A 1 86 ? -1.777 -25.047 -15.998 1.00 45.88 86 PRO A N 1
ATOM 694 C CA . PRO A 1 86 ? -0.985 -26.081 -16.653 1.00 45.88 86 PRO A CA 1
ATOM 695 C C . PRO A 1 86 ? -1.144 -26.037 -18.180 1.00 45.88 86 PRO A C 1
ATOM 697 O O . PRO A 1 86 ? -2.255 -25.941 -18.703 1.00 45.88 86 PRO A O 1
ATOM 700 N N . GLU A 1 87 ? -0.002 -26.143 -18.862 1.00 48.41 87 GLU A N 1
ATOM 701 C CA . GLU A 1 87 ? 0.202 -26.105 -20.314 1.00 48.41 87 GLU A CA 1
ATOM 702 C C . GLU A 1 87 ? -0.752 -26.998 -21.142 1.00 48.41 87 GLU A C 1
ATOM 704 O O . GLU A 1 87 ? -1.238 -28.040 -20.684 1.00 48.41 87 GLU A O 1
ATOM 709 N N . PRO A 1 88 ? -0.854 -26.711 -22.452 1.00 44.47 88 PRO A N 1
ATOM 710 C CA . PRO A 1 88 ? -0.341 -27.697 -23.394 1.00 44.47 88 PRO A CA 1
ATOM 711 C C . PRO A 1 88 ? 0.747 -27.101 -24.299 1.00 44.47 88 PRO A C 1
ATOM 713 O O . PRO A 1 88 ? 0.485 -26.209 -25.098 1.00 44.47 88 PRO A O 1
ATOM 716 N N . VAL A 1 89 ? 1.958 -27.629 -24.103 1.00 48.28 89 VAL A N 1
ATOM 717 C CA . VAL A 1 89 ? 3.015 -28.037 -25.048 1.00 48.28 89 VAL A CA 1
ATOM 718 C C . VAL A 1 89 ? 2.941 -27.514 -26.499 1.00 48.28 89 VAL A C 1
ATOM 720 O O . VAL A 1 89 ? 1.896 -27.591 -27.141 1.00 48.28 89 VAL A O 1
ATOM 723 N N . GLU A 1 90 ? 4.142 -27.197 -27.020 1.00 45.53 90 GLU A N 1
ATOM 724 C CA . GLU A 1 90 ? 4.574 -27.054 -28.432 1.00 45.53 90 GLU A CA 1
ATOM 725 C C . GLU A 1 90 ? 4.387 -25.640 -29.047 1.00 45.53 90 GLU A C 1
ATOM 727 O O . GLU A 1 90 ? 3.270 -25.172 -29.210 1.00 45.53 90 GLU A O 1
ATOM 732 N N . LEU A 1 91 ? 5.408 -24.861 -29.450 1.00 39.50 91 LEU A N 1
ATOM 733 C CA . LEU A 1 91 ? 6.744 -25.152 -29.994 1.00 39.50 91 LEU A CA 1
ATOM 734 C C . LEU A 1 91 ? 7.715 -23.961 -29.802 1.00 39.50 91 LEU A C 1
ATOM 736 O O . LEU A 1 91 ? 7.366 -22.820 -30.083 1.00 39.50 91 LEU A O 1
ATOM 740 N N . GLU A 1 92 ? 8.938 -24.295 -29.384 1.00 47.66 92 GLU A N 1
ATOM 741 C CA . GLU A 1 92 ? 10.247 -23.889 -29.934 1.00 47.66 92 GLU A CA 1
ATOM 742 C C . GLU A 1 92 ? 10.447 -22.535 -30.658 1.00 47.66 92 GLU A C 1
ATOM 744 O O . GLU A 1 92 ? 9.789 -22.240 -31.655 1.00 47.66 92 GLU A O 1
ATOM 749 N N . GLN A 1 93 ? 11.574 -21.898 -30.285 1.00 38.31 93 GLN A N 1
ATOM 750 C CA . GLN A 1 93 ? 12.363 -20.829 -30.942 1.00 38.31 93 GLN A CA 1
ATOM 751 C C . GLN A 1 93 ? 12.146 -19.415 -30.373 1.00 38.31 93 GLN A C 1
ATOM 753 O O . GLN A 1 93 ? 11.030 -18.925 -30.315 1.00 38.31 93 GLN A O 1
ATOM 758 N N . ALA A 1 94 ? 13.169 -18.646 -30.003 1.00 39.56 94 ALA A N 1
ATOM 759 C CA . ALA A 1 94 ? 14.610 -18.859 -30.011 1.00 39.56 94 ALA A CA 1
ATOM 760 C C . ALA A 1 94 ? 15.269 -17.812 -29.095 1.00 39.56 94 ALA A C 1
ATOM 762 O O . ALA A 1 94 ? 14.734 -16.726 -28.882 1.00 39.56 94 ALA A O 1
ATOM 763 N N . GLU A 1 95 ? 16.442 -18.187 -28.595 1.00 50.00 95 GLU A N 1
ATOM 764 C CA . GLU A 1 95 ? 17.487 -17.373 -27.975 1.00 50.00 95 GLU A CA 1
ATOM 765 C C . GLU A 1 95 ? 17.584 -15.922 -28.485 1.00 50.00 95 GLU A C 1
ATOM 767 O O . GLU A 1 95 ? 17.681 -15.690 -29.695 1.00 50.00 95 GLU A O 1
ATOM 772 N N . GLN A 1 96 ? 17.697 -14.967 -27.551 1.00 36.38 96 GLN A N 1
ATOM 773 C CA . GLN A 1 96 ? 18.913 -14.151 -27.370 1.00 36.38 96 GLN A CA 1
ATOM 774 C C . GLN A 1 96 ? 18.737 -13.120 -26.236 1.00 36.38 96 GLN A C 1
ATOM 776 O O . GLN A 1 96 ? 18.027 -12.128 -26.373 1.00 36.38 96 GLN A O 1
ATOM 781 N N . GLU A 1 97 ? 19.437 -13.347 -25.126 1.00 40.56 97 GLU A N 1
ATOM 782 C CA . GLU A 1 97 ? 20.123 -12.283 -24.376 1.00 40.56 97 GLU A CA 1
ATOM 783 C C . GLU A 1 97 ? 21.450 -11.955 -25.102 1.00 40.56 97 GLU A C 1
ATOM 785 O O . GLU A 1 97 ? 21.859 -12.731 -25.974 1.00 40.56 97 GLU A O 1
ATOM 790 N N . PRO A 1 98 ? 22.264 -10.983 -24.657 1.00 61.94 98 PRO A N 1
ATOM 791 C CA . PRO A 1 98 ? 21.995 -9.641 -24.122 1.00 61.94 98 PRO A CA 1
ATOM 792 C C . PRO A 1 98 ? 22.880 -8.593 -24.853 1.00 61.94 98 PRO A C 1
ATOM 794 O O . PRO A 1 98 ? 23.731 -8.964 -25.649 1.00 61.94 98 PRO A O 1
ATOM 797 N N . GLU A 1 99 ? 22.724 -7.292 -24.589 1.00 40.19 99 GLU A N 1
ATOM 798 C CA . GLU A 1 99 ? 23.851 -6.379 -24.282 1.00 40.19 99 GLU A CA 1
ATOM 799 C C . GLU A 1 99 ? 23.396 -4.916 -24.157 1.00 40.19 99 GLU A C 1
ATOM 801 O O . GLU A 1 99 ? 22.521 -4.416 -24.864 1.00 40.19 99 GLU A O 1
ATOM 806 N N . GLU A 1 100 ? 24.033 -4.265 -23.190 1.00 55.59 100 GLU A N 1
ATOM 807 C CA . GLU A 1 100 ? 24.021 -2.851 -22.838 1.00 55.59 100 GLU A CA 1
ATOM 808 C C . GLU A 1 100 ? 24.238 -1.908 -24.029 1.00 55.59 100 GLU A C 1
ATOM 810 O O . GLU A 1 100 ? 24.982 -2.234 -24.946 1.00 55.59 100 GLU A O 1
ATOM 815 N N . LEU A 1 101 ? 23.699 -0.685 -23.947 1.00 35.25 101 LEU A N 1
ATOM 816 C CA . LEU A 1 101 ? 24.454 0.579 -24.062 1.00 35.25 101 LEU A CA 1
ATOM 817 C C . LEU A 1 101 ? 23.489 1.764 -24.233 1.00 35.25 101 LEU A C 1
ATOM 819 O O . LEU A 1 101 ? 22.733 1.853 -25.197 1.00 35.25 101 LEU A O 1
ATOM 823 N N . TRP A 1 102 ? 23.548 2.697 -23.281 1.00 66.06 102 TRP A N 1
ATOM 824 C CA . TRP A 1 102 ? 22.916 4.020 -23.328 1.00 66.06 102 TRP A CA 1
ATOM 825 C C . TRP A 1 102 ? 23.339 4.810 -24.583 1.00 66.06 102 TRP A C 1
ATOM 827 O O . TRP A 1 102 ? 24.414 4.563 -25.136 1.00 66.06 102 TRP A O 1
ATOM 837 N N . PRO A 1 103 ? 22.574 5.843 -24.977 1.00 49.34 103 PRO A N 1
ATOM 838 C CA . PRO A 1 103 ? 23.024 7.181 -24.584 1.00 49.34 103 PRO A CA 1
ATOM 839 C C . PRO A 1 103 ? 21.909 8.127 -24.114 1.00 49.34 103 PRO A C 1
ATOM 841 O O . PRO A 1 103 ? 20.781 8.110 -24.602 1.00 49.34 103 PRO A O 1
ATOM 844 N N . GLU A 1 104 ? 22.296 8.992 -23.175 1.00 56.25 104 GLU A N 1
ATOM 845 C CA . GLU A 1 104 ? 21.717 10.316 -22.948 1.00 56.25 104 GLU A CA 1
ATOM 846 C C . GLU A 1 104 ? 21.431 11.027 -24.281 1.00 56.25 104 GLU A C 1
ATOM 848 O O . GLU A 1 104 ? 22.361 11.241 -25.053 1.00 56.25 104 GLU A O 1
ATOM 853 N N . ASP A 1 105 ? 20.188 11.446 -24.52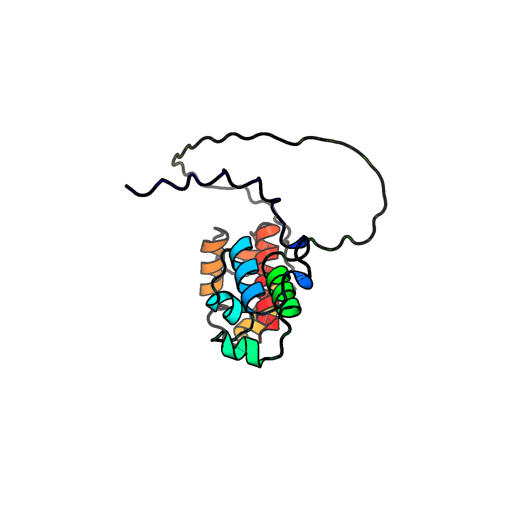6 1.00 38.53 105 ASP A N 1
ATOM 854 C CA . ASP A 1 105 ? 19.919 12.654 -25.312 1.00 38.53 105 ASP A CA 1
ATOM 855 C C . ASP A 1 105 ? 18.509 13.178 -25.010 1.00 38.53 105 ASP A C 1
ATOM 857 O O . ASP A 1 105 ? 17.488 12.556 -25.304 1.00 38.53 105 ASP A O 1
ATOM 861 N N . GLN A 1 106 ? 18.466 14.343 -24.372 1.00 46.75 106 GLN A N 1
ATOM 862 C CA . GLN A 1 106 ? 17.318 15.235 -24.421 1.00 46.75 106 GLN A CA 1
ATOM 863 C C . GLN A 1 106 ? 17.287 15.827 -25.839 1.00 46.75 106 GLN A C 1
ATOM 865 O O . GLN A 1 106 ? 18.312 16.346 -26.277 1.00 46.75 106 GLN A O 1
ATOM 870 N N . PRO A 1 107 ? 16.132 15.862 -26.520 1.00 42.66 107 PRO A N 1
ATOM 871 C CA . PRO A 1 107 ? 15.632 17.200 -26.822 1.00 42.66 107 PRO A CA 1
ATOM 872 C C . PRO A 1 107 ? 14.110 17.354 -26.714 1.00 42.66 107 PRO A C 1
ATOM 874 O O . PRO A 1 107 ? 13.320 16.444 -26.960 1.00 42.66 107 PRO A O 1
ATOM 877 N N . GLU A 1 108 ? 13.725 18.584 -26.369 1.00 48.91 108 GLU A N 1
ATOM 878 C CA . GLU A 1 108 ? 12.454 19.217 -26.724 1.00 48.91 108 GLU A CA 1
ATOM 879 C C . GLU A 1 108 ? 12.009 18.849 -28.148 1.00 48.91 108 GLU A C 1
ATOM 881 O O . GLU A 1 108 ? 12.773 19.046 -29.092 1.00 48.91 108 GLU A O 1
ATOM 886 N N . SER A 1 109 ? 10.758 18.411 -28.316 1.00 38.03 109 SER A N 1
ATOM 887 C CA . SER A 1 109 ? 9.909 18.758 -29.468 1.00 38.03 109 SER A CA 1
ATOM 888 C C . SER A 1 109 ? 8.475 18.272 -29.249 1.00 38.03 109 SER A C 1
ATOM 890 O O . SER A 1 109 ? 8.189 17.079 -29.254 1.00 38.03 109 SER A O 1
ATOM 892 N N . GLU A 1 110 ? 7.575 19.236 -29.074 1.00 52.22 110 GLU A N 1
ATOM 893 C CA . GLU A 1 110 ? 6.146 19.118 -29.386 1.00 52.22 110 GLU A CA 1
ATOM 894 C C . GLU A 1 110 ? 6.006 18.913 -30.912 1.00 52.22 110 GLU A C 1
ATOM 896 O O . GLU A 1 110 ? 6.763 19.531 -31.671 1.00 52.22 110 GLU A O 1
ATOM 901 N N . PRO A 1 111 ? 5.117 18.019 -31.387 1.00 40.12 111 PRO A N 1
ATOM 902 C CA . PRO A 1 111 ? 3.816 18.505 -31.868 1.00 40.12 111 PRO A CA 1
ATOM 903 C C . PRO A 1 111 ? 2.612 17.552 -31.626 1.00 40.12 111 PRO A C 1
ATOM 905 O O . PRO A 1 111 ? 2.735 16.330 -31.627 1.00 40.12 111 PRO A O 1
ATOM 908 N N . GLU A 1 112 ? 1.430 18.158 -31.464 1.00 42.47 112 GLU A N 1
ATOM 909 C CA . GLU A 1 112 ? 0.055 17.628 -31.670 1.00 42.47 112 GLU A CA 1
ATOM 910 C C . GLU A 1 112 ? -0.157 16.972 -33.074 1.00 42.47 112 GLU A C 1
ATOM 912 O O . GLU A 1 112 ? 0.642 17.246 -33.973 1.00 42.47 112 GLU A O 1
ATOM 917 N N . PRO A 1 113 ? -1.312 16.333 -33.408 1.00 60.44 113 PRO A N 1
ATOM 918 C CA . PRO A 1 113 ? -2.090 15.265 -32.745 1.00 60.44 113 PRO A CA 1
ATOM 919 C C . PRO A 1 113 ? -2.460 14.065 -33.692 1.00 60.44 113 PRO A C 1
ATOM 921 O O . PRO A 1 113 ? -2.445 14.205 -34.911 1.00 60.44 113 PRO A O 1
ATOM 924 N N . GLU A 1 114 ? -2.885 12.929 -33.099 1.00 48.53 114 GLU A N 1
ATOM 925 C CA . GLU A 1 114 ? -3.711 11.802 -33.644 1.00 48.53 114 GLU A CA 1
ATOM 926 C C . GLU A 1 114 ? -3.161 10.899 -34.793 1.00 48.53 114 GLU A C 1
ATOM 928 O O . GLU A 1 114 ? -2.529 11.373 -35.734 1.00 48.53 114 GLU A O 1
ATOM 933 N N . PRO A 1 115 ? -3.365 9.558 -34.723 1.00 42.56 115 PRO A N 1
ATOM 934 C CA . PRO A 1 115 ? -4.692 8.944 -34.846 1.00 42.56 115 PRO A CA 1
ATOM 935 C C . PRO A 1 115 ? -5.096 8.060 -33.660 1.00 42.56 115 PRO A C 1
ATOM 937 O O . PRO A 1 115 ? -4.283 7.340 -33.083 1.00 42.56 115 PRO A O 1
ATOM 940 N N . GLU A 1 116 ? -6.388 8.123 -33.342 1.00 53.56 116 GLU A N 1
ATOM 941 C CA . GLU A 1 116 ? -7.116 7.271 -32.404 1.00 53.56 116 GLU A CA 1
ATOM 942 C C . GLU A 1 116 ? -6.832 5.780 -32.670 1.00 53.56 116 GLU A C 1
ATOM 944 O O . GLU A 1 116 ? -7.200 5.268 -33.733 1.00 53.56 116 GLU A O 1
ATOM 949 N N . PRO A 1 117 ? -6.224 5.034 -31.731 1.00 41.12 117 PRO A N 1
ATOM 950 C CA . PRO A 1 117 ? -6.465 3.611 -31.682 1.00 41.12 117 PRO A CA 1
ATOM 951 C C . PRO A 1 117 ? -7.872 3.414 -31.118 1.00 41.12 117 PRO A C 1
ATOM 953 O O . PRO A 1 117 ? -8.212 3.933 -30.055 1.00 41.12 117 PRO A O 1
ATOM 956 N N . GLU A 1 118 ? -8.689 2.660 -31.847 1.00 44.88 118 GLU A N 1
ATOM 957 C CA . GLU A 1 118 ? -9.902 2.031 -31.339 1.00 44.88 118 GLU A CA 1
ATOM 958 C C . GLU A 1 118 ? -9.497 1.114 -30.174 1.00 44.88 118 GLU A C 1
ATOM 960 O O . GLU A 1 118 ? -9.246 -0.078 -30.343 1.00 44.88 118 GLU A O 1
ATOM 965 N N . THR A 1 119 ? -9.319 1.682 -28.982 1.00 43.09 119 THR A N 1
ATOM 966 C CA . THR A 1 119 ? -8.936 0.923 -27.801 1.00 43.09 119 THR A CA 1
ATOM 967 C C . THR A 1 119 ? -10.186 0.247 -27.278 1.00 43.09 119 THR A C 1
ATOM 969 O O . THR A 1 119 ? -10.975 0.818 -26.524 1.00 43.09 119 THR A O 1
ATOM 972 N N . GLU A 1 120 ? -10.373 -0.998 -27.718 1.00 46.69 120 GLU A N 1
ATOM 973 C CA . GLU A 1 120 ? -11.095 -2.015 -26.962 1.00 46.69 120 GLU A CA 1
ATOM 974 C C . GLU A 1 120 ? -10.744 -1.827 -25.485 1.00 46.69 120 GLU A C 1
ATOM 976 O O . GLU A 1 120 ? -9.609 -2.055 -25.062 1.00 46.69 120 GLU A O 1
ATOM 981 N N . GLY A 1 121 ? -11.701 -1.300 -24.719 1.00 54.03 121 GLY A N 1
ATOM 982 C CA . GLY A 1 121 ? -11.493 -0.980 -23.319 1.00 54.03 121 GLY A CA 1
ATOM 983 C C . GLY A 1 121 ? -11.026 -2.232 -22.591 1.00 54.03 121 GLY A C 1
ATOM 984 O O . GLY A 1 121 ? -11.798 -3.163 -22.386 1.00 54.03 121 GLY A O 1
ATOM 985 N N . PHE A 1 122 ? -9.760 -2.248 -22.175 1.00 69.12 122 PHE A N 1
ATOM 986 C CA . PHE A 1 122 ? -9.172 -3.363 -21.426 1.00 69.12 122 PHE A CA 1
ATOM 987 C C . PHE A 1 122 ? -9.810 -3.542 -20.036 1.00 69.12 122 PHE A C 1
ATOM 989 O O . PHE A 1 122 ? -9.540 -4.521 -19.340 1.00 69.12 122 PHE A O 1
ATOM 996 N N . ILE A 1 123 ? -10.655 -2.591 -19.628 1.00 76.50 123 ILE A N 1
ATOM 997 C CA . ILE A 1 123 ? -11.521 -2.663 -18.457 1.00 76.50 123 ILE A CA 1
ATOM 998 C C . ILE A 1 123 ? -12.977 -2.734 -18.910 1.00 76.50 123 ILE A C 1
ATOM 1000 O O . ILE A 1 123 ? -13.425 -1.939 -19.735 1.00 76.50 123 ILE A O 1
ATOM 1004 N N . ASP A 1 124 ? -13.732 -3.623 -18.268 1.00 83.62 124 ASP A N 1
ATOM 1005 C CA . ASP A 1 124 ? -15.189 -3.649 -18.338 1.00 83.62 124 ASP A CA 1
ATOM 1006 C C . ASP A 1 124 ? -15.767 -2.329 -17.781 1.00 83.62 124 ASP A C 1
ATOM 1008 O O . ASP A 1 124 ? -15.717 -2.047 -16.576 1.00 83.62 124 ASP A O 1
ATOM 1012 N N . MET A 1 125 ? -16.272 -1.491 -18.690 1.00 81.12 125 MET A N 1
ATOM 1013 C CA . MET A 1 125 ? -16.804 -0.154 -18.401 1.00 81.12 125 MET A CA 1
ATOM 1014 C C . MET A 1 125 ? -18.037 -0.202 -17.492 1.00 81.12 125 MET A C 1
ATOM 1016 O O . MET A 1 125 ? -18.164 0.618 -16.578 1.00 81.12 125 MET A O 1
ATOM 1020 N N . ASP A 1 126 ? -18.921 -1.180 -17.698 1.00 83.44 126 ASP A N 1
ATOM 1021 C CA . ASP A 1 126 ? -20.123 -1.390 -16.889 1.00 83.44 126 ASP A CA 1
ATOM 1022 C C . ASP A 1 126 ? -19.769 -1.808 -15.459 1.00 83.44 126 ASP A C 1
ATOM 1024 O O . ASP A 1 126 ? -20.402 -1.372 -14.490 1.00 83.44 126 ASP A O 1
ATOM 1028 N N . TRP A 1 127 ? -18.753 -2.659 -15.305 1.00 87.50 127 TRP A N 1
ATOM 1029 C CA . TRP A 1 127 ? -18.209 -3.014 -14.000 1.00 87.50 127 TRP A CA 1
ATOM 1030 C C . TRP A 1 127 ? -17.593 -1.794 -13.316 1.00 87.50 127 TRP A C 1
ATOM 1032 O O . TRP A 1 127 ? -17.922 -1.515 -12.159 1.00 87.50 127 TRP A O 1
ATOM 1042 N N . LEU A 1 128 ? -16.755 -1.033 -14.025 1.00 85.62 128 LEU A N 1
ATOM 1043 C CA . LEU A 1 128 ? -16.066 0.116 -13.448 1.00 85.62 128 LEU A CA 1
ATOM 1044 C C . LEU A 1 128 ? -17.051 1.185 -12.974 1.00 85.62 128 LEU A C 1
ATOM 1046 O O . LEU A 1 128 ? -16.908 1.702 -11.867 1.00 85.62 128 LEU A O 1
ATOM 1050 N N . GLU A 1 129 ? -18.075 1.494 -13.769 1.00 86.12 129 GLU A N 1
ATOM 1051 C CA . GLU A 1 129 ? -19.099 2.462 -13.381 1.00 86.12 129 GLU A CA 1
ATOM 1052 C C . GLU A 1 129 ? -19.810 2.035 -12.085 1.00 86.12 129 GLU A C 1
ATOM 1054 O O . GLU A 1 129 ? -20.002 2.847 -11.173 1.00 86.12 129 GLU A O 1
ATOM 1059 N N . LYS A 1 130 ? -20.159 0.747 -11.961 1.00 87.94 130 LYS A N 1
ATOM 1060 C CA . LYS A 1 130 ? -20.774 0.200 -10.742 1.00 87.94 130 LYS A CA 1
ATOM 1061 C C . LYS A 1 130 ? -19.847 0.348 -9.539 1.00 87.94 130 LYS A C 1
ATOM 1063 O O . LYS A 1 130 ? -20.303 0.792 -8.485 1.00 87.94 130 LYS A O 1
ATOM 1068 N N . GLN A 1 131 ? -18.561 0.040 -9.696 1.00 87.81 131 GLN A N 1
ATOM 1069 C CA . GLN A 1 131 ? -17.591 0.162 -8.608 1.00 87.81 131 GLN A CA 1
ATOM 1070 C C . GLN A 1 131 ? -17.348 1.611 -8.190 1.00 87.81 131 GLN A C 1
ATOM 1072 O O . GLN A 1 131 ? -17.356 1.925 -6.999 1.00 87.81 131 GLN A O 1
ATOM 1077 N N . LEU A 1 132 ? -17.210 2.522 -9.153 1.00 86.44 132 LEU A N 1
ATOM 1078 C CA . LEU A 1 132 ? -17.065 3.945 -8.867 1.00 86.44 132 LEU A CA 1
ATOM 1079 C C . LEU A 1 132 ? -18.292 4.489 -8.131 1.00 86.44 132 LEU A C 1
ATOM 1081 O O . LEU A 1 132 ? -18.127 5.239 -7.172 1.00 86.44 132 LEU A O 1
ATOM 1085 N N . LYS A 1 133 ? -19.511 4.058 -8.483 1.00 86.56 133 LYS A N 1
ATOM 1086 C CA . LYS A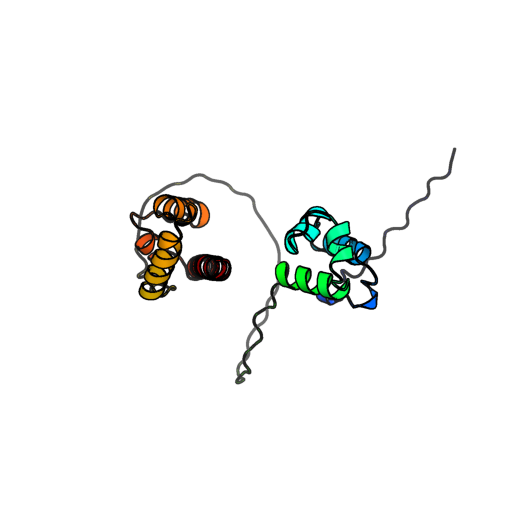 1 133 ? -20.728 4.419 -7.734 1.00 86.56 133 LYS A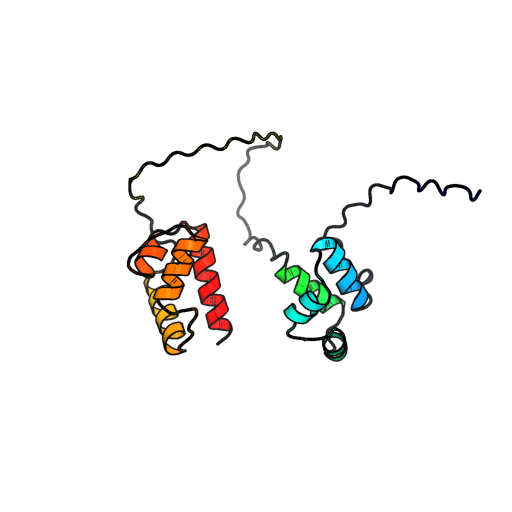 CA 1
ATOM 1087 C C . LYS A 1 133 ? -20.680 3.939 -6.281 1.00 86.56 133 LYS A C 1
ATOM 1089 O O . LYS A 1 133 ? -21.064 4.697 -5.392 1.00 86.56 133 LYS A O 1
ATOM 1094 N N . VAL A 1 134 ? -20.179 2.730 -6.015 1.00 87.19 134 VAL A N 1
ATOM 1095 C CA . VAL A 1 134 ? -20.002 2.211 -4.643 1.00 87.19 134 VAL A CA 1
ATOM 1096 C C . VAL A 1 134 ? -18.983 3.052 -3.866 1.00 87.19 134 VAL A C 1
ATOM 1098 O O . VAL A 1 134 ? -19.257 3.482 -2.742 1.00 87.19 134 VAL A O 1
ATOM 1101 N N . LEU A 1 135 ? -17.841 3.358 -4.481 1.00 84.00 135 LEU A N 1
ATOM 1102 C CA . LEU A 1 135 ? -16.772 4.159 -3.875 1.00 84.00 135 LEU A CA 1
ATOM 1103 C C . LEU A 1 135 ? -17.201 5.611 -3.612 1.00 84.00 135 LEU A C 1
ATOM 1105 O O . LEU A 1 135 ? -16.926 6.173 -2.547 1.00 84.00 135 LEU A O 1
ATOM 1109 N N . GLN A 1 136 ? -17.944 6.210 -4.541 1.00 81.81 136 GLN A N 1
ATOM 1110 C CA . GLN A 1 136 ? -18.506 7.552 -4.398 1.00 81.81 136 GLN A CA 1
ATOM 1111 C C . GLN A 1 136 ? -19.632 7.599 -3.358 1.00 81.81 136 GLN A C 1
ATOM 1113 O O . GLN A 1 136 ? -19.710 8.561 -2.589 1.00 81.81 136 GLN A O 1
ATOM 1118 N N . ALA A 1 137 ? -20.461 6.553 -3.256 1.00 85.56 137 ALA A N 1
ATOM 1119 C CA . ALA A 1 137 ? -21.488 6.442 -2.218 1.00 85.56 137 ALA A CA 1
ATOM 1120 C C . ALA A 1 137 ? -20.880 6.422 -0.806 1.00 85.56 137 ALA A C 1
ATOM 1122 O O . ALA A 1 137 ? -21.459 6.970 0.134 1.00 85.56 137 ALA A O 1
ATOM 1123 N N . LYS A 1 138 ? -19.668 5.874 -0.667 1.00 82.12 138 LYS A N 1
ATOM 1124 C CA . LYS A 1 138 ? -18.877 5.891 0.574 1.00 82.12 138 LYS A CA 1
ATOM 1125 C C . LYS A 1 138 ? -18.221 7.254 0.858 1.00 82.12 138 LYS A C 1
ATOM 1127 O O . LYS A 1 138 ? -17.565 7.412 1.883 1.00 82.12 138 LYS A O 1
ATOM 1132 N N . LYS A 1 139 ? -18.427 8.260 -0.007 1.00 79.19 139 LYS A N 1
ATOM 1133 C CA . LYS A 1 139 ? -17.908 9.638 0.101 1.00 79.19 139 LYS A CA 1
ATOM 1134 C C . LYS A 1 139 ? -16.387 9.713 0.280 1.00 79.19 139 LYS A C 1
ATOM 1136 O O . LYS A 1 139 ? -15.873 10.626 0.933 1.00 79.19 139 LYS A O 1
ATOM 1141 N N . LEU A 1 140 ? -15.655 8.775 -0.320 1.00 79.94 140 LEU A N 1
ATOM 1142 C CA . LEU A 1 140 ? -14.198 8.802 -0.315 1.00 79.94 140 LEU A CA 1
ATOM 1143 C C . LEU A 1 140 ? -13.711 9.959 -1.189 1.00 79.94 140 LEU A C 1
ATOM 1145 O O . LEU A 1 140 ? -13.868 9.943 -2.407 1.00 79.94 140 LEU A O 1
ATOM 1149 N N . LYS A 1 141 ? -13.087 10.969 -0.571 1.00 77.81 141 LYS A N 1
ATOM 1150 C CA . LYS A 1 141 ? -12.581 12.146 -1.296 1.00 77.81 141 LYS A CA 1
ATOM 1151 C C . LYS A 1 141 ? -11.595 11.764 -2.400 1.00 77.81 141 LYS A C 1
ATOM 1153 O O . LYS A 1 141 ? -11.618 12.395 -3.444 1.00 77.81 141 LYS A O 1
ATOM 1158 N N . ALA A 1 142 ? -10.768 10.739 -2.194 1.00 77.50 142 ALA A N 1
ATOM 1159 C CA . ALA A 1 142 ? -9.792 10.271 -3.183 1.00 77.50 142 ALA A CA 1
ATOM 1160 C C . ALA A 1 142 ? -10.436 9.699 -4.462 1.00 77.50 142 ALA A C 1
ATOM 1162 O O . ALA A 1 142 ? -9.809 9.720 -5.513 1.00 77.50 142 ALA A O 1
ATOM 1163 N N . TRP A 1 143 ? -11.695 9.257 -4.378 1.00 83.81 143 TRP A N 1
ATOM 1164 C CA . TRP A 1 143 ? -12.458 8.654 -5.477 1.00 83.81 143 TRP A CA 1
ATOM 1165 C C . TRP A 1 143 ? -13.505 9.607 -6.066 1.00 83.81 143 TRP A C 1
ATOM 1167 O O . TRP A 1 143 ? -14.411 9.189 -6.787 1.00 83.81 143 TRP A O 1
ATOM 1177 N N . SER A 1 144 ? -13.402 10.903 -5.752 1.00 84.19 144 SER A N 1
ATOM 1178 C CA . SER A 1 144 ? -14.193 11.920 -6.434 1.00 84.19 144 SER A CA 1
ATOM 1179 C C . SER A 1 144 ? -13.741 12.053 -7.887 1.00 84.19 144 SER A C 1
ATOM 1181 O O . SER A 1 144 ? -12.572 11.857 -8.216 1.00 84.19 144 SER A O 1
ATOM 1183 N N . GLU A 1 145 ? -14.673 12.427 -8.757 1.00 82.75 145 GLU A N 1
ATOM 1184 C CA . GLU A 1 145 ? -14.436 12.525 -10.199 1.00 82.75 145 GLU A CA 1
ATOM 1185 C C . GLU A 1 145 ? -13.256 13.453 -10.535 1.00 82.75 145 GLU A C 1
ATOM 1187 O O . GLU A 1 145 ? -12.379 13.094 -11.315 1.00 82.75 145 GLU A O 1
ATOM 1192 N N . SER A 1 146 ? -13.155 14.600 -9.856 1.00 84.38 146 SER A N 1
ATOM 1193 C CA . SER A 1 146 ? -12.055 15.555 -10.036 1.00 84.38 146 SER A CA 1
ATOM 1194 C C . SER A 1 146 ? -10.691 14.984 -9.639 1.00 84.38 146 SER A C 1
ATOM 1196 O O . SER A 1 146 ? -9.691 15.263 -10.297 1.00 84.38 146 SER A O 1
ATOM 1198 N N . ASN A 1 147 ? -10.638 14.181 -8.573 1.00 85.31 147 ASN A N 1
ATOM 1199 C CA . ASN A 1 147 ? -9.390 13.579 -8.110 1.00 85.31 147 ASN A CA 1
ATOM 1200 C C . ASN A 1 147 ? -8.975 12.402 -8.990 1.00 85.31 147 ASN A C 1
ATOM 1202 O O . ASN A 1 147 ? -7.793 12.273 -9.284 1.00 85.31 147 ASN A O 1
ATOM 1206 N N . LEU A 1 148 ? -9.932 11.602 -9.466 1.00 86.25 148 LEU A N 1
ATOM 1207 C CA . LEU A 1 148 ? -9.669 10.520 -10.414 1.00 86.25 148 LEU A CA 1
ATOM 1208 C C . LEU A 1 148 ? -9.177 11.048 -11.758 1.00 86.25 148 LEU A C 1
ATOM 1210 O O . LEU A 1 148 ? -8.205 10.524 -12.288 1.00 86.25 148 LEU A O 1
ATOM 1214 N N . LEU A 1 149 ? -9.781 12.118 -12.276 1.00 85.94 149 LEU A N 1
ATOM 1215 C CA . LEU A 1 149 ? -9.310 12.771 -13.499 1.00 85.94 149 LEU A CA 1
ATOM 1216 C C . LEU A 1 149 ? -7.899 13.339 -13.332 1.00 85.94 149 LEU A C 1
ATOM 1218 O O . LEU A 1 149 ? -7.048 13.143 -14.195 1.00 85.94 149 LEU A O 1
ATOM 1222 N N . SER A 1 150 ? -7.626 14.000 -12.205 1.00 85.31 150 SER A N 1
ATOM 1223 C CA . SER A 1 150 ? -6.289 14.522 -11.908 1.00 85.31 150 SER A CA 1
ATOM 1224 C C . SER A 1 150 ? -5.257 13.399 -11.751 1.00 85.31 150 SER A C 1
ATOM 1226 O O . SER A 1 150 ? -4.142 13.494 -12.263 1.00 85.31 150 SER A O 1
ATOM 1228 N N . TYR A 1 151 ? -5.638 12.300 -11.099 1.00 84.75 151 TYR A N 1
ATOM 1229 C CA . TYR A 1 151 ? -4.819 11.098 -10.970 1.00 84.75 151 TYR A CA 1
ATOM 1230 C C . TYR A 1 151 ? -4.515 10.477 -12.336 1.00 84.75 151 TYR A C 1
ATOM 1232 O O . TYR A 1 151 ? -3.354 10.300 -12.676 1.00 84.75 151 TYR A O 1
ATOM 1240 N N . ILE A 1 152 ? -5.525 10.235 -13.172 1.00 85.94 152 ILE A N 1
ATOM 1241 C CA . ILE A 1 152 ? -5.333 9.638 -14.501 1.00 85.94 152 ILE A CA 1
ATOM 1242 C C . ILE A 1 152 ? -4.464 10.533 -15.393 1.00 85.94 152 ILE A C 1
ATOM 1244 O O . ILE A 1 152 ? -3.525 10.050 -16.026 1.00 85.94 152 ILE A O 1
ATOM 1248 N N . LYS A 1 153 ? -4.684 11.850 -15.356 1.00 84.69 153 LYS A N 1
ATOM 1249 C CA . LYS A 1 153 ? -3.855 12.827 -16.068 1.00 84.69 153 LYS A CA 1
ATOM 1250 C C . LYS A 1 153 ? -2.407 12.844 -15.582 1.00 84.69 153 LYS A C 1
ATOM 1252 O O . LYS A 1 153 ? -1.487 12.977 -16.382 1.00 84.69 153 LYS A O 1
ATOM 1257 N N . THR A 1 154 ? -2.167 12.738 -14.280 1.00 82.44 154 THR A N 1
ATOM 1258 C CA . THR A 1 154 ? -0.798 12.804 -13.740 1.00 82.44 154 THR A CA 1
ATOM 1259 C C . THR A 1 154 ? -0.050 11.485 -13.874 1.00 82.44 154 THR A C 1
ATOM 1261 O O . THR A 1 154 ? 1.129 11.505 -14.229 1.00 82.44 154 THR A O 1
ATOM 1264 N N . THR A 1 155 ? -0.729 10.365 -13.625 1.00 81.88 155 THR A N 1
ATOM 1265 C CA . THR A 1 155 ? -0.165 9.013 -13.619 1.00 81.88 155 THR A CA 1
ATOM 1266 C C . THR A 1 155 ? -0.045 8.433 -15.021 1.00 81.88 155 THR A C 1
ATOM 1268 O O . THR A 1 155 ? 1.004 7.899 -15.356 1.00 81.88 155 THR A O 1
ATOM 1271 N N . TYR A 1 156 ? -1.081 8.567 -15.848 1.00 83.19 156 TYR A N 1
ATOM 1272 C CA . TYR A 1 156 ? -1.127 7.949 -17.176 1.00 83.19 156 TYR A CA 1
ATOM 1273 C C . TYR A 1 156 ? -0.984 8.958 -18.317 1.00 83.19 156 TYR A C 1
ATOM 1275 O O . TYR A 1 156 ? -0.990 8.562 -19.473 1.00 83.19 156 TYR A O 1
ATOM 1283 N N . LYS A 1 157 ? -0.859 10.261 -18.015 1.00 84.31 157 LYS A N 1
ATOM 1284 C CA . LYS A 1 157 ? -0.770 11.343 -19.019 1.00 84.31 157 LYS A CA 1
ATOM 1285 C C . LYS A 1 157 ? -1.972 11.406 -19.971 1.00 84.31 157 LYS A C 1
ATOM 1287 O O . LYS A 1 157 ? -1.889 12.035 -21.018 1.00 84.31 157 LYS A O 1
ATOM 1292 N N . VAL A 1 158 ? -3.105 10.824 -19.571 1.00 81.44 158 VAL A N 1
ATOM 1293 C CA . VAL A 1 158 ? -4.347 10.837 -20.347 1.00 81.44 158 VAL A CA 1
ATOM 1294 C C . VAL A 1 158 ? -5.253 11.962 -19.867 1.00 81.44 158 VAL A C 1
ATOM 1296 O O . VAL A 1 158 ? -5.644 12.019 -18.699 1.00 81.44 158 VAL A O 1
ATOM 1299 N N . GLU A 1 159 ? -5.622 12.846 -20.788 1.00 79.50 159 GLU A N 1
ATOM 1300 C CA . GLU A 1 159 ? -6.619 13.882 -20.550 1.00 79.50 159 GLU A CA 1
ATOM 1301 C C . GLU A 1 159 ? -7.975 13.469 -21.122 1.00 79.50 159 GLU A C 1
ATOM 1303 O O . GLU A 1 159 ? -8.103 13.073 -22.283 1.00 79.50 159 GLU A O 1
ATOM 1308 N N . ALA A 1 160 ? -9.016 13.584 -20.302 1.00 81.31 160 ALA A N 1
ATOM 1309 C CA . ALA A 1 160 ? -10.385 13.374 -20.740 1.00 81.31 160 ALA A CA 1
ATOM 1310 C C . ALA A 1 160 ? -11.359 14.194 -19.897 1.00 81.31 160 ALA A C 1
ATOM 1312 O O . ALA A 1 160 ? -11.029 14.685 -18.814 1.00 81.31 160 ALA A O 1
ATOM 1313 N N . LYS A 1 161 ? -12.586 14.327 -20.403 1.00 81.19 161 LYS A N 1
ATOM 1314 C CA . LYS A 1 161 ? -13.657 15.071 -19.726 1.00 81.19 161 LYS A CA 1
ATOM 1315 C C . LYS A 1 161 ? -14.328 14.262 -18.621 1.00 81.19 161 LYS A C 1
ATOM 1317 O O . LYS A 1 161 ? -14.864 14.848 -17.688 1.00 81.19 161 LYS A O 1
ATOM 1322 N N . THR A 1 162 ? -14.306 12.936 -18.733 1.00 82.88 162 THR A N 1
ATOM 1323 C CA . THR A 1 162 ? -14.910 12.013 -17.766 1.00 82.88 162 THR A CA 1
ATOM 1324 C C . THR A 1 162 ? -13.939 10.892 -17.425 1.00 82.88 162 THR A C 1
ATOM 1326 O O . THR A 1 162 ? -13.077 10.543 -18.231 1.00 82.88 162 THR A O 1
ATOM 1329 N N . VAL A 1 163 ? -14.070 10.320 -16.224 1.00 83.62 163 VAL A N 1
ATOM 1330 C CA . VAL A 1 163 ? -13.206 9.214 -15.772 1.00 83.62 163 VAL A CA 1
ATOM 1331 C C . VAL A 1 163 ? -13.333 8.005 -16.701 1.00 83.62 163 VAL A C 1
ATOM 1333 O O . VAL A 1 163 ? -12.328 7.385 -17.015 1.00 83.62 163 VAL A O 1
ATOM 1336 N N . LEU A 1 164 ? -14.541 7.701 -17.182 1.00 84.00 164 LEU A N 1
ATOM 1337 C CA . LEU A 1 164 ? -14.782 6.577 -18.092 1.00 84.00 164 LEU A CA 1
ATOM 1338 C C . LEU A 1 164 ? -14.091 6.778 -19.446 1.00 84.00 164 LEU A C 1
ATOM 1340 O O . LEU A 1 164 ? -13.442 5.864 -19.941 1.00 84.00 164 LEU A O 1
ATOM 1344 N N . GLU A 1 165 ? -14.156 7.986 -20.008 1.00 83.50 165 GLU A N 1
ATOM 1345 C CA . GLU A 1 165 ? -13.441 8.316 -21.246 1.00 83.50 165 GLU A CA 1
ATOM 1346 C C . GLU A 1 165 ? -11.919 8.269 -21.041 1.00 83.50 165 GLU A C 1
ATOM 1348 O O . GLU A 1 165 ? -11.194 7.766 -21.894 1.00 83.50 165 GLU A O 1
ATOM 1353 N N . ALA A 1 166 ? -11.436 8.736 -19.884 1.00 84.69 166 ALA A N 1
ATOM 1354 C CA . ALA A 1 166 ? -10.020 8.669 -19.536 1.00 84.69 166 ALA A CA 1
ATOM 1355 C C . ALA A 1 166 ? -9.540 7.217 -19.446 1.00 84.69 166 ALA A C 1
ATOM 1357 O O . ALA A 1 166 ? -8.476 6.886 -19.951 1.00 84.69 166 ALA A O 1
ATOM 1358 N N . VAL A 1 167 ? -10.346 6.352 -18.827 1.00 82.50 167 VAL A N 1
ATOM 1359 C CA . VAL A 1 167 ? -10.046 4.929 -18.666 1.00 82.50 167 VAL A CA 1
ATOM 1360 C C . VAL A 1 167 ? -10.109 4.174 -19.990 1.00 82.50 167 VAL A C 1
ATOM 1362 O O . VAL A 1 167 ? -9.294 3.287 -20.217 1.00 82.50 167 VAL A O 1
ATOM 1365 N N . GLY A 1 168 ? -11.034 4.533 -20.880 1.00 82.25 168 GLY A N 1
ATOM 1366 C CA . GLY A 1 168 ? -11.136 3.918 -22.207 1.00 82.25 168 GLY A CA 1
ATOM 1367 C C . GLY A 1 168 ? -9.920 4.176 -23.086 1.00 82.25 168 GLY A C 1
ATOM 1368 O O . GLY A 1 168 ? -9.590 3.347 -23.924 1.00 82.25 168 GLY A O 1
ATOM 1369 N N . LYS A 1 169 ? -9.229 5.291 -22.839 1.00 83.88 169 LYS A N 1
ATOM 1370 C CA . LYS A 1 169 ? -7.976 5.679 -23.495 1.00 83.88 169 LYS A CA 1
ATOM 1371 C C . LYS A 1 169 ? -6.728 5.080 -22.829 1.00 83.88 169 LYS A C 1
ATOM 1373 O O . LYS A 1 169 ? -5.623 5.379 -23.265 1.00 83.88 169 LYS A O 1
ATOM 1378 N N . LEU A 1 170 ? -6.871 4.294 -21.756 1.00 81.94 170 LEU A N 1
ATOM 1379 C CA . LEU A 1 170 ? -5.729 3.664 -21.090 1.00 81.94 170 LEU A CA 1
ATOM 1380 C C . LEU A 1 170 ? -5.268 2.416 -21.840 1.00 81.94 170 LEU A C 1
ATOM 1382 O O . LEU A 1 170 ? -6.071 1.559 -22.208 1.00 81.94 170 LEU A O 1
ATOM 1386 N N . ASP A 1 171 ? -3.952 2.257 -21.937 1.00 81.88 171 ASP A N 1
ATOM 1387 C CA . ASP A 1 171 ? -3.331 1.015 -22.386 1.00 81.88 171 ASP A CA 1
ATOM 1388 C C . ASP A 1 171 ? -3.612 -0.141 -21.419 1.00 81.88 171 ASP A C 1
ATOM 1390 O O . ASP A 1 171 ? -3.828 0.062 -20.222 1.00 81.88 171 ASP A O 1
ATOM 1394 N N . LYS A 1 172 ? -3.501 -1.383 -21.902 1.00 79.62 172 LYS A N 1
ATOM 1395 C CA . LYS A 1 172 ? -3.728 -2.615 -21.120 1.00 79.62 172 LYS A CA 1
ATOM 1396 C C . LYS A 1 172 ? -3.040 -2.618 -19.747 1.00 79.62 172 LYS A C 1
ATOM 1398 O O . LYS A 1 172 ? -3.625 -3.075 -18.765 1.00 79.62 172 LYS A O 1
ATOM 1403 N N . GLY A 1 173 ? -1.809 -2.109 -19.661 1.00 76.75 173 GLY A N 1
ATOM 1404 C CA . GLY A 1 173 ? -1.063 -2.011 -18.401 1.00 76.75 173 GLY A CA 1
ATOM 1405 C C . GLY A 1 173 ? -1.654 -0.979 -17.436 1.00 76.75 173 GLY A C 1
ATOM 1406 O O . GLY A 1 173 ? -1.909 -1.288 -16.272 1.00 76.75 173 GLY A O 1
ATOM 1407 N N . ALA A 1 174 ? -1.935 0.227 -17.931 1.00 81.62 174 ALA A N 1
ATOM 1408 C CA . ALA A 1 174 ? -2.526 1.308 -17.146 1.00 81.62 174 ALA A CA 1
ATOM 1409 C C . ALA A 1 174 ? -3.960 0.980 -16.702 1.00 81.62 174 ALA A C 1
ATO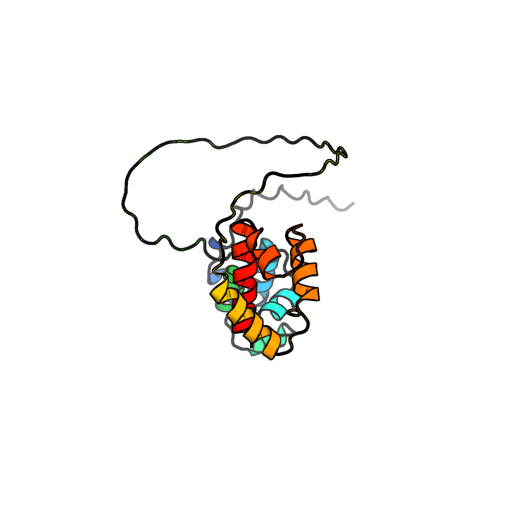M 1411 O O . ALA A 1 174 ? -4.343 1.237 -15.560 1.00 81.62 174 ALA A O 1
ATOM 1412 N N . ALA A 1 175 ? -4.724 0.338 -17.580 1.00 83.62 175 ALA A N 1
ATOM 1413 C CA . ALA A 1 175 ? -6.056 -0.167 -17.315 1.00 83.62 175 ALA A CA 1
ATOM 1414 C C . ALA A 1 175 ? -6.033 -1.240 -16.207 1.00 83.62 175 ALA A C 1
ATOM 1416 O O . ALA A 1 175 ? -6.737 -1.117 -15.206 1.00 83.62 175 ALA A O 1
ATOM 1417 N N . ASN A 1 176 ? -5.149 -2.240 -16.289 1.00 81.38 176 ASN A N 1
ATOM 1418 C CA . ASN A 1 176 ? -4.999 -3.230 -15.216 1.00 81.38 176 ASN A CA 1
ATOM 1419 C C . ASN A 1 176 ? -4.570 -2.604 -13.883 1.00 81.38 176 ASN A C 1
ATOM 1421 O O . ASN A 1 176 ? -5.117 -2.952 -12.836 1.00 81.38 176 ASN A O 1
ATOM 1425 N N . HIS A 1 177 ? -3.639 -1.648 -13.909 1.00 85.38 177 HIS A N 1
ATOM 1426 C CA . HIS A 1 177 ? -3.210 -0.942 -12.704 1.00 85.38 177 HIS A CA 1
ATOM 1427 C C . HIS A 1 177 ? -4.365 -0.150 -12.067 1.00 85.38 177 HIS A C 1
ATOM 1429 O O . HIS A 1 177 ? -4.607 -0.249 -10.862 1.00 85.38 177 HIS A O 1
ATOM 1435 N N . PHE A 1 178 ? -5.136 0.583 -12.875 1.00 86.56 178 PHE A N 1
ATOM 1436 C CA . PHE A 1 178 ? -6.301 1.326 -12.404 1.00 86.56 178 PHE A CA 1
ATOM 1437 C C . PHE A 1 178 ? -7.387 0.402 -11.838 1.00 86.56 178 PHE A C 1
ATOM 1439 O O . PHE A 1 178 ? -7.914 0.662 -10.756 1.00 86.56 178 PHE A O 1
ATOM 1446 N N . ARG A 1 179 ? -7.679 -0.709 -12.523 1.00 86.19 179 ARG A N 1
ATOM 1447 C CA . ARG A 1 179 ? -8.626 -1.727 -12.056 1.00 86.19 179 ARG A CA 1
ATOM 1448 C C . ARG A 1 179 ? -8.211 -2.310 -10.709 1.00 86.19 179 ARG A C 1
ATOM 1450 O O . ARG A 1 179 ? -9.029 -2.337 -9.791 1.00 86.19 179 ARG A O 1
ATOM 1457 N N . LYS A 1 180 ? -6.948 -2.720 -10.572 1.00 85.94 180 LYS A N 1
ATOM 1458 C CA . LYS A 1 180 ? -6.422 -3.279 -9.323 1.00 85.94 180 LYS A CA 1
ATOM 1459 C C . LYS A 1 180 ? -6.581 -2.287 -8.170 1.00 85.94 180 LYS A C 1
ATOM 1461 O O . LYS A 1 180 ? -7.043 -2.658 -7.099 1.00 85.94 180 LYS A O 1
ATOM 1466 N N . ARG A 1 181 ? -6.319 -0.999 -8.416 1.00 84.56 181 ARG A N 1
ATOM 1467 C CA . ARG A 1 181 ? -6.505 0.078 -7.429 1.00 84.56 181 ARG A CA 1
ATOM 1468 C C . ARG A 1 181 ? -7.955 0.208 -6.942 1.00 84.56 181 ARG A C 1
ATOM 1470 O O . ARG A 1 181 ? -8.196 0.458 -5.757 1.00 84.56 181 ARG A O 1
ATOM 1477 N N . VAL A 1 182 ? -8.912 0.074 -7.864 1.00 86.38 182 VAL A N 1
ATOM 1478 C CA . VAL A 1 182 ? -10.355 0.081 -7.571 1.00 86.38 182 VAL A CA 1
ATOM 1479 C C . VAL A 1 182 ? -10.719 -1.129 -6.709 1.00 86.38 182 VAL A C 1
ATOM 1481 O O . VAL A 1 182 ? -11.352 -0.956 -5.669 1.00 86.38 182 VAL A O 1
ATOM 1484 N N . GLU A 1 183 ? -10.286 -2.332 -7.097 1.00 86.31 183 GLU A N 1
ATOM 1485 C CA . GLU A 1 183 ? -10.534 -3.580 -6.356 1.00 86.31 183 GLU A CA 1
ATOM 1486 C C . GLU A 1 183 ? -9.923 -3.551 -4.950 1.00 86.31 183 GLU A C 1
ATOM 1488 O O . GLU A 1 183 ? -10.621 -3.839 -3.980 1.00 86.31 183 GLU A O 1
ATOM 1493 N N . GLU A 1 184 ? -8.666 -3.125 -4.814 1.00 86.69 184 GLU A N 1
ATOM 1494 C CA . GLU A 1 184 ? -7.988 -2.977 -3.520 1.00 86.69 184 GLU A CA 1
ATOM 1495 C C . GLU A 1 184 ? -8.758 -2.040 -2.588 1.00 86.69 184 GLU A C 1
ATOM 1497 O O . GLU A 1 184 ? -8.979 -2.354 -1.421 1.00 86.69 184 GLU A O 1
ATOM 1502 N N . THR A 1 185 ? -9.226 -0.898 -3.099 1.00 85.25 185 THR A N 1
ATOM 1503 C CA . THR A 1 185 ? -9.979 0.041 -2.259 1.00 85.25 185 THR A CA 1
ATOM 1504 C C . THR A 1 185 ? -11.321 -0.539 -1.839 1.00 85.25 185 THR A C 1
ATOM 1506 O O . THR A 1 185 ? -11.722 -0.354 -0.694 1.00 85.25 185 THR A O 1
ATOM 1509 N N . LEU A 1 186 ? -12.013 -1.241 -2.737 1.00 82.94 186 LEU A N 1
ATOM 1510 C CA . LEU A 1 186 ? -13.277 -1.908 -2.422 1.00 82.94 186 LEU A CA 1
ATOM 1511 C C . LEU A 1 186 ? -13.120 -2.991 -1.351 1.00 82.94 186 LEU A C 1
ATOM 1513 O O . LEU A 1 186 ? -14.035 -3.182 -0.559 1.00 82.94 186 LEU A O 1
ATOM 1517 N N . GLN A 1 187 ? -11.979 -3.680 -1.310 1.00 83.62 187 GLN A N 1
ATOM 1518 C CA . GLN A 1 187 ? -11.679 -4.663 -0.266 1.00 83.62 187 GLN A CA 1
ATOM 1519 C C . GLN A 1 187 ? -11.401 -4.018 1.101 1.00 83.62 187 GLN A C 1
ATOM 1521 O O . GLN A 1 187 ? -11.541 -4.678 2.127 1.00 83.62 187 GLN A O 1
ATOM 1526 N N . MET A 1 188 ? -11.028 -2.735 1.131 1.00 76.19 188 MET A N 1
ATOM 1527 C CA . MET A 1 188 ? -10.710 -1.995 2.358 1.00 76.19 188 MET A CA 1
ATOM 1528 C C . MET A 1 188 ? -11.916 -1.287 3.015 1.00 76.19 188 MET A C 1
ATOM 1530 O O . MET A 1 188 ? -11.737 -0.645 4.053 1.00 76.19 188 MET A O 1
ATOM 1534 N N . ILE A 1 189 ? -13.126 -1.356 2.443 1.00 69.56 189 ILE A N 1
ATOM 1535 C CA . ILE A 1 189 ? -14.328 -0.585 2.864 1.00 69.56 189 ILE A CA 1
ATOM 1536 C C . ILE A 1 189 ? -15.568 -1.428 3.148 1.00 69.56 189 ILE A C 1
ATOM 1538 O O . ILE A 1 189 ? -16.545 -0.828 3.680 1.00 69.56 189 ILE A O 1
#

Foldseek 3Di:
DDDDPPDDPPDPPPPCALVNDDVVCQQDLVSLQVVCCVHPVDDPCVLCVLVPHRDPVVVVVVPQGSVNSSVSVCCVVPPDPPPDDDDDDDDDDDDDDDDDDDDDDDDDDDDDDDDDDQQPQLDDLVVVVVLLVVVVVVVDPCSDFVNLQVCLCVPVVFHDPTNSVSSSSDDNVRNVVVVVVSVVVVVVD

Organism: NCBI:txid412755

Secondary structure (DSSP, 8-state):
------PPPPP------GGG--GGG-SSHHHHHHHHHHHH---HHHHHHHTT-SSHHHHHHTT--HHHHHHHHHHHHSPPPPP-PPP----------------------------------SS-HHHHHHHHHHHHHTT-GGGSHHHHHHHHHHHS----SSHHHHHHTS-HHHHHHHHHHHHHHHHT-